Protein AF-A0A533Y1R7-F1 (afdb_monomer_lite)

Secondary structure (DSSP, 8-state):
--------------------PPPTTSPPP-S----EEB-SHHHHHHH-GGG-TT-STTHHHHHGGGSPPTTT--GGGSPP-SS-TT---TTBS---TTS---B-BGGGTTT-GGG-TTHHHHHHHHHHTTTTS-GGGS-HHHHHHHTTTBEEPPP-TTGGGSPSBSTT--BSSHHHHHHHHHHHHHHHHTT-STTB-GGGGG----GGGHHHHHHHHHTTS----

Structure (mmCIF, N/CA/C/O backbone):
data_AF-A0A533Y1R7-F1
#
_entry.id   AF-A0A533Y1R7-F1
#
loop_
_atom_site.group_PDB
_atom_site.id
_atom_site.type_symbol
_atom_site.label_atom_id
_atom_site.label_alt_id
_atom_site.label_comp_id
_atom_site.label_asym_id
_atom_site.label_entity_id
_atom_site.label_seq_id
_atom_site.pdbx_PDB_ins_code
_atom_site.Cartn_x
_atom_site.Cartn_y
_atom_site.Cartn_z
_atom_site.occupancy
_atom_site.B_iso_or_equiv
_atom_site.auth_seq_id
_atom_site.auth_comp_id
_atom_site.auth_asym_id
_atom_site.auth_atom_id
_atom_site.pdbx_PDB_model_num
ATOM 1 N N . MET A 1 1 ? -22.948 30.302 68.667 1.00 39.72 1 MET A N 1
ATOM 2 C CA . MET A 1 1 ? -21.687 30.091 67.926 1.00 39.72 1 MET A CA 1
ATOM 3 C C . MET A 1 1 ? -21.998 29.074 66.837 1.00 39.72 1 MET A C 1
ATOM 5 O O . MET A 1 1 ? -22.063 27.898 67.137 1.00 39.72 1 MET A O 1
ATOM 9 N N . GLN A 1 2 ? -22.638 29.461 65.731 1.00 31.22 2 GLN A N 1
ATOM 10 C CA . GLN A 1 2 ? -22.003 29.974 64.508 1.00 31.22 2 GLN A CA 1
ATOM 11 C C . GLN A 1 2 ? -20.762 29.169 64.117 1.00 31.22 2 GLN A C 1
ATOM 13 O O . GLN A 1 2 ? -19.675 29.489 64.573 1.00 31.22 2 GLN A O 1
ATOM 18 N N . ASP A 1 3 ? -20.955 28.194 63.228 1.00 35.44 3 ASP A N 1
ATOM 19 C CA . ASP A 1 3 ? -20.040 28.035 62.105 1.00 35.44 3 ASP A CA 1
ATOM 20 C C . ASP A 1 3 ? -20.812 27.747 60.812 1.00 35.44 3 ASP A C 1
ATOM 22 O O . ASP A 1 3 ? -21.865 27.106 60.805 1.00 35.44 3 ASP A O 1
ATOM 26 N N . ARG A 1 4 ? -20.346 28.390 59.743 1.00 33.47 4 ARG A N 1
ATOM 27 C CA . ARG A 1 4 ? -21.067 28.691 58.501 1.00 33.47 4 ARG A CA 1
ATOM 28 C C . ARG A 1 4 ? -21.072 27.508 57.531 1.00 33.47 4 ARG A C 1
ATOM 30 O O . ARG A 1 4 ? -20.043 27.194 56.947 1.00 33.47 4 ARG A O 1
ATOM 37 N N . LEU A 1 5 ? -22.252 26.971 57.227 1.00 33.09 5 LEU A N 1
ATOM 38 C CA . LEU A 1 5 ? -22.518 26.279 55.962 1.00 33.09 5 LEU A CA 1
ATOM 39 C C . LEU A 1 5 ? -23.095 27.299 54.975 1.00 33.09 5 LEU A C 1
ATOM 41 O O . LEU A 1 5 ? -24.259 27.689 55.069 1.00 33.09 5 LEU A O 1
ATOM 45 N N . GLN A 1 6 ? -22.253 27.782 54.060 1.00 37.19 6 GLN A N 1
ATOM 46 C CA . GLN A 1 6 ? -22.694 28.590 52.928 1.00 37.19 6 GLN A CA 1
ATOM 47 C C . GLN A 1 6 ? -23.159 27.681 51.780 1.00 37.19 6 GLN A C 1
ATOM 49 O O . GLN A 1 6 ? -22.414 26.854 51.267 1.00 37.19 6 GLN A O 1
ATOM 54 N N . PHE A 1 7 ? -24.437 27.863 51.453 1.00 31.91 7 PHE A N 1
ATOM 55 C CA . PHE A 1 7 ? -25.150 27.665 50.192 1.00 31.91 7 PHE A CA 1
ATOM 56 C C . PHE A 1 7 ? -24.299 27.523 48.913 1.00 31.91 7 PHE A C 1
ATOM 58 O O . PHE A 1 7 ? -23.423 28.346 48.668 1.00 31.91 7 PHE A O 1
ATOM 65 N N . LEU A 1 8 ? -24.685 26.597 48.019 1.00 33.00 8 LEU A N 1
ATOM 66 C CA . LEU A 1 8 ? -25.462 26.886 46.791 1.00 33.00 8 LEU A CA 1
ATOM 67 C C . LEU A 1 8 ? -25.835 25.575 46.033 1.00 33.00 8 LEU A C 1
ATOM 69 O O . LEU A 1 8 ? -25.210 24.538 46.260 1.00 33.00 8 LEU A O 1
ATOM 73 N N . PRO A 1 9 ? -26.904 25.581 45.206 1.00 34.78 9 PRO A N 1
ATOM 74 C CA . PRO A 1 9 ? -27.604 24.388 44.720 1.00 34.78 9 PRO A CA 1
ATOM 75 C C . PRO A 1 9 ? -27.015 23.776 43.438 1.00 34.78 9 PRO A C 1
ATOM 77 O O . PRO A 1 9 ? -26.281 24.415 42.689 1.00 34.78 9 PRO A O 1
ATOM 80 N N . ARG A 1 10 ? -27.392 22.514 43.182 1.00 45.19 10 ARG A N 1
ATOM 81 C CA . ARG A 1 10 ? -27.085 21.762 41.958 1.00 45.19 10 ARG A CA 1
ATOM 82 C C . ARG A 1 10 ? -27.776 22.392 40.743 1.00 45.19 10 ARG A C 1
ATOM 84 O O . ARG A 1 10 ? -28.964 22.171 40.538 1.00 45.19 10 ARG A O 1
ATOM 91 N N . ASP A 1 11 ? -27.010 23.086 39.916 1.00 46.50 11 ASP A N 1
ATOM 92 C CA . ASP A 1 11 ? -27.245 23.203 38.476 1.00 46.50 11 ASP A CA 1
ATOM 93 C C . ASP A 1 11 ? -25.882 23.269 37.784 1.00 46.50 11 ASP A C 1
ATOM 95 O O . ASP A 1 11 ? -25.184 24.277 37.836 1.00 46.50 11 ASP A O 1
ATOM 99 N N . GLN A 1 12 ? -25.493 22.159 37.166 1.00 37.44 12 GLN A N 1
ATOM 100 C CA . GLN A 1 12 ? -24.571 22.180 36.040 1.00 37.44 12 GLN A CA 1
ATOM 101 C C . GLN A 1 12 ? -25.150 21.248 34.986 1.00 37.44 12 GLN A C 1
ATOM 103 O O . GLN A 1 12 ? -24.850 20.057 34.898 1.00 37.44 12 GLN A O 1
ATOM 108 N N . SER A 1 13 ? -26.069 21.812 34.213 1.00 37.06 13 SER A N 1
ATOM 109 C CA . SER A 1 13 ? -26.373 21.343 32.871 1.00 37.06 13 SER A CA 1
ATOM 110 C C . SER A 1 13 ? -25.075 21.195 32.063 1.00 37.06 13 SER A C 1
ATOM 112 O O . SER A 1 13 ? -24.414 22.167 31.706 1.00 37.06 13 SER A O 1
ATOM 114 N N . TRP A 1 14 ? -24.694 19.951 31.769 1.00 34.59 14 TRP A N 1
ATOM 115 C CA . TRP A 1 14 ? -23.690 19.667 30.746 1.00 34.59 14 TRP A CA 1
ATOM 116 C C . TRP A 1 14 ? -24.190 20.235 29.411 1.00 34.59 14 TRP A C 1
ATOM 118 O O . TRP A 1 14 ? -25.359 20.005 29.067 1.00 34.59 14 TRP A O 1
ATOM 128 N N . PRO A 1 15 ? -23.364 20.962 28.636 1.00 32.72 15 PRO A N 1
ATOM 129 C CA . PRO A 1 15 ? -23.786 21.408 27.322 1.00 32.72 15 PRO A CA 1
ATOM 130 C C . PRO A 1 15 ? -24.097 20.171 26.479 1.00 32.72 15 PRO A C 1
ATOM 132 O O . PRO A 1 15 ? -23.233 19.331 26.227 1.00 32.72 15 PRO A O 1
ATOM 135 N N . ARG A 1 16 ? -25.361 20.049 26.058 1.00 37.88 16 ARG A N 1
ATOM 136 C CA . ARG A 1 16 ? -25.751 19.082 25.034 1.00 37.88 16 ARG A CA 1
ATOM 137 C C . ARG A 1 16 ? -24.913 19.400 23.804 1.00 37.88 16 ARG A C 1
ATOM 139 O O . ARG A 1 16 ? -25.078 20.469 23.216 1.00 37.88 16 ARG A O 1
ATOM 146 N N . VAL A 1 17 ? -24.028 18.486 23.420 1.00 36.88 17 VAL A N 1
ATOM 147 C CA . VAL A 1 17 ? -23.381 18.534 22.112 1.00 36.88 17 VAL A CA 1
ATOM 148 C C . VAL A 1 17 ? -24.508 18.453 21.087 1.00 36.88 17 VAL A C 1
ATOM 150 O O . VAL A 1 17 ? -25.118 17.404 20.890 1.00 36.88 17 VAL A O 1
ATOM 153 N N . LYS A 1 18 ? -24.850 19.590 20.474 1.00 33.56 18 LYS A N 1
ATOM 154 C CA . LYS A 1 18 ? -25.598 19.576 19.222 1.00 33.56 18 LYS A CA 1
ATOM 155 C C . LYS A 1 18 ? -24.700 18.843 18.231 1.00 33.56 18 LYS A C 1
ATOM 157 O O . LYS A 1 18 ? -23.625 19.343 17.915 1.00 33.56 18 LYS A O 1
ATOM 162 N N . LEU A 1 19 ? -25.145 17.683 17.752 1.00 44.88 19 LEU A N 1
ATOM 163 C CA . LEU A 1 19 ? -24.720 17.139 16.464 1.00 44.88 19 LEU A CA 1
ATOM 164 C C . LEU A 1 19 ? -25.104 18.187 15.411 1.00 44.88 19 LEU A C 1
ATOM 166 O O . LEU A 1 19 ? -26.229 18.233 14.920 1.00 44.88 19 LEU A O 1
ATOM 170 N N . GLY A 1 20 ? -24.207 19.150 15.218 1.00 40.25 20 GLY A N 1
ATOM 171 C CA . GLY A 1 20 ? -24.372 20.267 14.312 1.00 40.25 20 GLY A CA 1
ATOM 172 C C . GLY A 1 20 ? -24.058 19.801 12.905 1.00 40.25 20 GLY A C 1
ATOM 173 O O . GLY A 1 20 ? -22.917 19.471 12.599 1.00 40.25 20 GLY A O 1
ATOM 174 N N . ILE A 1 21 ? -25.091 19.794 12.069 1.00 51.34 21 ILE A N 1
ATOM 175 C CA . ILE A 1 21 ? -24.991 19.773 10.613 1.00 51.34 21 ILE A CA 1
ATOM 176 C C . ILE A 1 21 ? -23.968 20.840 10.195 1.00 51.34 21 ILE A C 1
ATOM 178 O O . ILE A 1 21 ? -23.988 21.958 10.718 1.00 51.34 21 ILE A O 1
ATOM 182 N N . ALA A 1 22 ? -23.052 20.463 9.303 1.00 52.09 22 ALA A N 1
ATOM 183 C CA . ALA A 1 22 ? -21.953 21.297 8.834 1.00 52.09 22 ALA A CA 1
ATOM 184 C C . ALA A 1 22 ? -22.415 22.711 8.429 1.00 52.09 22 ALA A C 1
ATOM 186 O O . ALA A 1 22 ? -23.439 22.889 7.770 1.00 52.09 22 ALA A O 1
ATOM 187 N N . SER A 1 23 ? -21.633 23.721 8.814 1.00 46.41 23 SER A N 1
ATOM 188 C CA . SER A 1 23 ? -21.813 25.102 8.357 1.00 46.41 23 SER A CA 1
ATOM 189 C C . SER A 1 23 ? -21.594 25.171 6.830 1.00 46.41 23 SER A C 1
ATOM 191 O O . SER A 1 23 ? -20.617 24.594 6.350 1.00 46.41 23 SER A O 1
ATOM 193 N N . PRO A 1 24 ? -22.435 25.871 6.044 1.00 56.81 24 PRO A N 1
ATOM 194 C CA . PRO A 1 24 ? -22.465 25.777 4.574 1.00 56.81 24 PRO A CA 1
ATOM 195 C C . PRO A 1 24 ? -21.251 26.377 3.833 1.00 56.81 24 PRO A C 1
ATOM 197 O O . PRO A 1 24 ? -21.262 26.452 2.608 1.00 56.81 24 PRO A O 1
ATOM 200 N N . ALA A 1 25 ? -20.211 26.827 4.540 1.00 63.12 25 ALA A N 1
ATOM 201 C CA . ALA A 1 25 ? -19.084 27.561 3.957 1.00 63.12 25 ALA A CA 1
ATOM 202 C C . ALA A 1 25 ? -17.818 26.716 3.715 1.00 63.12 25 ALA A C 1
ATOM 204 O O . ALA A 1 25 ? -16.886 27.195 3.072 1.00 63.12 25 ALA A O 1
ATOM 205 N N . THR A 1 26 ? -17.761 25.474 4.203 1.00 64.75 26 THR A N 1
ATOM 206 C CA . THR A 1 26 ? -16.639 24.559 3.939 1.00 64.75 26 THR A CA 1
ATOM 207 C C . THR A 1 26 ? -17.104 23.416 3.045 1.00 64.75 26 THR A C 1
ATOM 209 O O . THR A 1 26 ? -18.082 22.758 3.413 1.00 64.75 26 THR A O 1
ATOM 212 N N . PRO A 1 27 ? -16.430 23.134 1.911 1.00 75.12 27 PRO A N 1
ATOM 213 C CA . PRO A 1 27 ? -16.721 21.924 1.159 1.00 75.12 27 PRO A CA 1
ATOM 214 C C . PRO A 1 27 ? -16.565 20.712 2.088 1.00 75.12 27 PRO A C 1
ATOM 216 O O . PRO A 1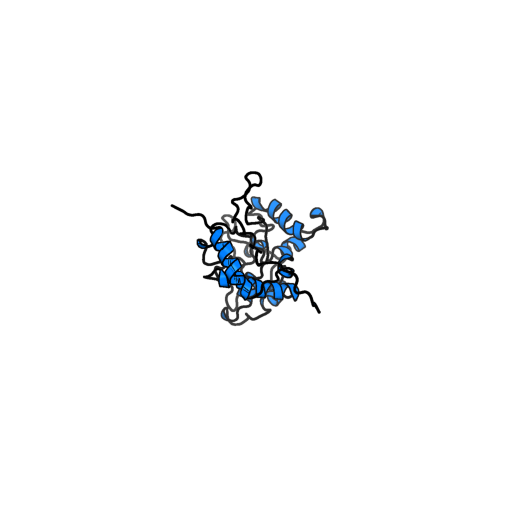 27 ? -15.688 20.718 2.962 1.00 75.12 27 PRO A O 1
ATOM 219 N N . PRO A 1 28 ? -17.423 19.689 1.949 1.00 77.06 28 PRO A N 1
ATOM 220 C CA . PRO A 1 28 ? -17.328 18.510 2.788 1.00 77.06 28 PRO A CA 1
ATOM 221 C C . PRO A 1 28 ? -15.946 17.861 2.605 1.00 77.06 28 PRO A C 1
ATOM 223 O O . PRO A 1 28 ? -15.399 17.881 1.500 1.00 77.06 28 PRO A O 1
ATOM 226 N N . PRO A 1 29 ? -15.357 17.282 3.664 1.00 84.00 29 PRO A N 1
ATOM 227 C CA . PRO A 1 29 ? -14.053 16.645 3.552 1.00 84.00 29 PRO A CA 1
ATOM 228 C C . PRO A 1 29 ? -14.097 15.492 2.540 1.00 84.00 29 PRO A C 1
ATOM 230 O O . PRO A 1 29 ? -15.070 14.734 2.469 1.00 84.00 29 PRO A O 1
ATOM 233 N N . ASN A 1 30 ? -13.012 15.338 1.779 1.00 86.88 30 ASN A N 1
ATOM 234 C CA . ASN A 1 30 ? -12.885 14.285 0.767 1.00 86.88 30 ASN A CA 1
ATOM 235 C C . ASN A 1 30 ? -12.733 12.883 1.376 1.00 86.88 30 ASN A C 1
ATOM 237 O O . ASN A 1 30 ? -12.943 11.898 0.678 1.00 86.88 30 ASN A O 1
ATOM 241 N N . PHE A 1 31 ? -12.359 12.789 2.660 1.00 92.25 31 PHE A N 1
ATOM 242 C CA . PHE A 1 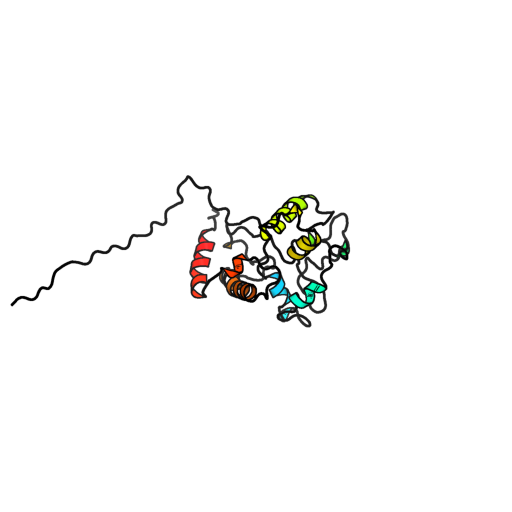31 ? -12.073 11.525 3.352 1.00 92.25 31 PHE A CA 1
ATOM 243 C C . PHE A 1 31 ? -11.097 10.605 2.589 1.00 92.25 31 PHE A C 1
ATOM 245 O O . PHE A 1 31 ? -11.201 9.384 2.630 1.00 92.25 31 PHE A O 1
ATOM 252 N N . THR A 1 32 ? -10.156 11.220 1.877 1.00 93.50 32 THR A N 1
ATOM 253 C CA . THR A 1 32 ? -8.968 10.640 1.246 1.00 93.50 32 THR A CA 1
ATOM 254 C C . THR A 1 32 ? -7.998 11.790 0.984 1.00 93.50 32 THR A C 1
ATOM 256 O O . THR A 1 32 ? -8.415 12.948 0.872 1.00 93.50 32 THR A O 1
ATOM 259 N N . ASP A 1 33 ? -6.714 11.482 0.877 1.00 92.44 33 ASP A N 1
ATOM 260 C CA . ASP A 1 33 ? -5.677 12.425 0.466 1.00 92.44 33 ASP A CA 1
ATOM 261 C C . ASP A 1 33 ? -5.264 12.254 -1.005 1.00 92.44 33 ASP A C 1
ATOM 263 O O . ASP A 1 33 ? -4.469 13.040 -1.513 1.00 92.44 33 ASP A O 1
ATOM 267 N N . PHE A 1 34 ? -5.817 11.254 -1.706 1.00 92.19 34 PHE A N 1
ATOM 268 C CA . PHE A 1 34 ? -5.438 10.868 -3.070 1.00 92.19 34 PHE A CA 1
ATOM 269 C C . PHE A 1 34 ? -3.941 10.548 -3.252 1.00 92.19 34 PHE A C 1
ATOM 271 O O . PHE A 1 34 ? -3.447 10.586 -4.387 1.00 92.19 34 PHE A O 1
ATOM 278 N N . LYS A 1 35 ? -3.236 10.220 -2.162 1.00 94.69 35 LYS A N 1
ATOM 279 C CA . LYS A 1 35 ? -1.816 9.852 -2.150 1.00 94.69 35 LYS A CA 1
ATOM 280 C C . LYS A 1 35 ? -1.629 8.335 -2.186 1.00 94.69 35 LYS A C 1
ATOM 282 O O . LYS A 1 35 ? -2.578 7.575 -2.392 1.00 94.69 35 LYS A O 1
ATOM 287 N N . LEU A 1 36 ? -0.371 7.924 -2.057 1.00 96.12 36 LEU A N 1
ATOM 288 C CA . LEU A 1 36 ? 0.094 6.549 -2.091 1.00 96.12 36 LEU A CA 1
ATOM 289 C C . LEU A 1 36 ? 0.831 6.255 -0.785 1.00 96.12 36 LEU A C 1
ATOM 291 O O . LEU A 1 36 ? 1.842 6.898 -0.514 1.00 96.12 36 LEU A O 1
ATOM 295 N N . HIS A 1 37 ? 0.364 5.270 -0.023 1.00 96.38 37 HIS A N 1
ATOM 296 C CA . HIS A 1 37 ? 0.923 4.939 1.286 1.00 96.38 37 HIS A CA 1
ATOM 297 C C . HIS A 1 37 ? 1.182 3.451 1.423 1.00 96.38 37 HIS A C 1
ATOM 299 O O . HIS A 1 37 ? 0.410 2.628 0.925 1.00 96.38 37 HIS A O 1
ATOM 305 N N . ASN A 1 38 ? 2.242 3.110 2.151 1.00 97.31 38 ASN A N 1
ATOM 306 C CA . ASN A 1 38 ? 2.415 1.763 2.666 1.00 97.31 38 ASN A CA 1
ATOM 307 C C . ASN A 1 38 ? 1.915 1.713 4.114 1.00 97.31 38 ASN A C 1
ATOM 309 O O . ASN A 1 38 ? 2.440 2.390 5.000 1.00 97.31 38 ASN A O 1
ATOM 313 N N . THR A 1 39 ? 0.880 0.911 4.345 1.00 96.94 39 THR A N 1
ATOM 314 C CA . THR A 1 39 ? 0.308 0.646 5.674 1.00 96.94 39 THR A CA 1
ATOM 315 C C . THR A 1 39 ? 0.808 -0.668 6.280 1.00 96.94 39 THR A C 1
ATOM 317 O O . THR A 1 39 ? 0.452 -1.003 7.410 1.00 96.94 39 THR A O 1
ATOM 320 N N . GLY A 1 40 ? 1.614 -1.424 5.532 1.00 97.38 40 GLY A N 1
ATOM 321 C CA . GLY A 1 40 ? 2.161 -2.721 5.909 1.00 97.38 40 GLY A CA 1
ATOM 322 C C . GLY A 1 40 ? 1.303 -3.926 5.560 1.00 97.38 40 GLY A C 1
ATOM 323 O O . GLY A 1 40 ? 1.604 -5.019 6.025 1.00 97.38 40 GLY A O 1
ATOM 324 N N . VAL A 1 41 ? 0.236 -3.749 4.774 1.00 97.62 41 VAL A N 1
ATOM 325 C CA . VAL A 1 41 ? -0.656 -4.857 4.389 1.00 97.62 41 VAL A CA 1
ATOM 326 C C . VAL A 1 41 ? 0.101 -5.900 3.565 1.00 97.62 41 VAL A C 1
ATOM 328 O O . VAL A 1 41 ? 0.147 -7.049 3.981 1.00 97.62 41 VAL A O 1
ATOM 331 N N . ALA A 1 42 ? 0.783 -5.491 2.488 1.00 97.31 42 ALA A N 1
ATOM 332 C CA . ALA A 1 42 ? 1.536 -6.415 1.633 1.00 97.31 42 ALA A CA 1
ATOM 333 C C . ALA A 1 42 ? 2.686 -7.105 2.387 1.00 97.31 42 ALA A C 1
ATOM 335 O O . ALA A 1 42 ? 2.911 -8.301 2.230 1.00 97.31 42 ALA A O 1
ATOM 336 N N . GLN A 1 43 ? 3.380 -6.369 3.265 1.00 97.56 43 GLN A N 1
ATOM 337 C CA . GLN A 1 43 ? 4.408 -6.950 4.130 1.00 97.56 43 GLN A CA 1
ATOM 338 C C . GLN A 1 43 ? 3.813 -8.005 5.071 1.00 97.56 43 GLN A C 1
ATOM 340 O O . GLN A 1 43 ? 4.383 -9.081 5.207 1.00 97.56 43 GLN A O 1
ATOM 345 N N . ARG A 1 44 ? 2.667 -7.726 5.707 1.00 96.50 44 ARG A N 1
ATOM 346 C CA . ARG A 1 44 ? 2.014 -8.687 6.606 1.00 96.50 44 ARG A CA 1
ATOM 347 C C . ARG A 1 44 ? 1.518 -9.921 5.859 1.00 96.50 44 ARG A C 1
ATOM 349 O O . ARG A 1 44 ? 1.684 -11.016 6.373 1.00 96.50 44 ARG A O 1
ATOM 356 N N . GLU A 1 45 ? 0.938 -9.739 4.678 1.00 96.81 45 GLU A N 1
ATOM 357 C CA . GLU A 1 45 ? 0.489 -10.837 3.820 1.00 96.81 45 GLU A CA 1
ATOM 358 C C . GLU A 1 45 ? 1.664 -11.723 3.395 1.00 96.81 45 GLU A C 1
ATOM 360 O O . GLU A 1 45 ? 1.585 -12.942 3.486 1.00 96.81 45 GLU A O 1
ATOM 365 N N . PHE A 1 46 ? 2.787 -11.122 2.999 1.00 97.31 46 PHE A N 1
ATOM 366 C CA . PHE A 1 46 ? 3.986 -11.872 2.636 1.00 97.31 46 PHE A CA 1
ATOM 367 C C . PHE A 1 46 ? 4.645 -12.562 3.837 1.00 97.31 46 PHE A C 1
ATOM 369 O O . PHE A 1 46 ? 5.223 -13.632 3.683 1.00 97.31 46 PHE A O 1
ATOM 376 N N . ASP A 1 47 ? 4.581 -11.971 5.026 1.00 97.12 47 ASP A N 1
ATOM 377 C CA . ASP A 1 47 ? 5.156 -12.539 6.249 1.00 97.12 47 ASP A CA 1
ATOM 378 C C . ASP A 1 47 ? 4.271 -13.623 6.893 1.00 97.12 47 ASP A C 1
ATOM 380 O O . ASP A 1 47 ? 4.698 -14.252 7.865 1.00 97.12 47 ASP A O 1
ATOM 384 N N . ASP A 1 48 ? 3.049 -13.843 6.398 1.00 96.12 48 ASP A N 1
ATOM 385 C CA . ASP A 1 48 ? 2.102 -14.778 7.001 1.00 96.12 48 ASP A CA 1
ATOM 386 C C . ASP A 1 48 ? 2.584 -16.237 6.842 1.00 96.12 48 ASP A C 1
ATOM 388 O O . ASP A 1 48 ? 2.703 -16.736 5.717 1.00 96.12 48 ASP A O 1
ATOM 392 N N . PRO A 1 49 ? 2.817 -16.977 7.946 1.00 96.19 49 PRO A N 1
ATOM 393 C CA . PRO A 1 49 ? 3.171 -18.394 7.886 1.00 96.19 49 PRO A CA 1
ATOM 394 C C . PRO A 1 49 ? 2.144 -19.270 7.155 1.00 96.19 49 PRO A C 1
ATOM 396 O O . PRO A 1 49 ? 2.495 -20.357 6.692 1.00 96.19 49 PRO A O 1
ATOM 399 N N . ALA A 1 50 ? 0.888 -18.823 7.039 1.00 95.88 50 ALA A N 1
ATOM 400 C CA . ALA A 1 50 ? -0.153 -19.504 6.276 1.00 95.88 50 ALA A CA 1
ATOM 401 C C . ALA A 1 50 ? 0.134 -19.540 4.766 1.00 95.88 50 ALA A C 1
ATOM 403 O O . ALA A 1 50 ? -0.361 -20.440 4.087 1.00 95.88 50 ALA A O 1
ATOM 404 N N . VAL A 1 51 ? 0.972 -18.634 4.243 1.00 95.69 51 VAL A N 1
ATOM 405 C CA . VAL A 1 51 ? 1.448 -18.686 2.849 1.00 95.69 51 VAL A CA 1
ATOM 406 C C . VAL A 1 51 ? 2.277 -19.951 2.603 1.00 95.69 51 VAL A C 1
ATOM 408 O O . VAL A 1 51 ? 2.230 -20.518 1.510 1.00 95.69 51 VAL A O 1
ATOM 411 N N . GLY A 1 52 ? 2.998 -20.426 3.626 1.00 93.69 52 GLY A N 1
ATOM 412 C CA . GLY A 1 52 ? 3.746 -21.682 3.643 1.00 93.69 52 GLY A CA 1
ATOM 413 C C . GLY A 1 52 ? 5.264 -21.502 3.769 1.00 93.69 52 GLY A C 1
ATOM 414 O O . GLY A 1 52 ? 5.765 -20.478 4.229 1.00 93.69 52 GLY A O 1
ATOM 415 N N . THR A 1 53 ? 6.031 -22.538 3.412 1.00 91.50 53 THR A N 1
ATOM 416 C CA . THR A 1 53 ? 7.485 -22.574 3.647 1.00 91.50 53 THR A CA 1
ATOM 417 C C . THR A 1 53 ? 8.204 -21.376 3.017 1.00 91.50 53 THR A C 1
ATOM 419 O O . THR A 1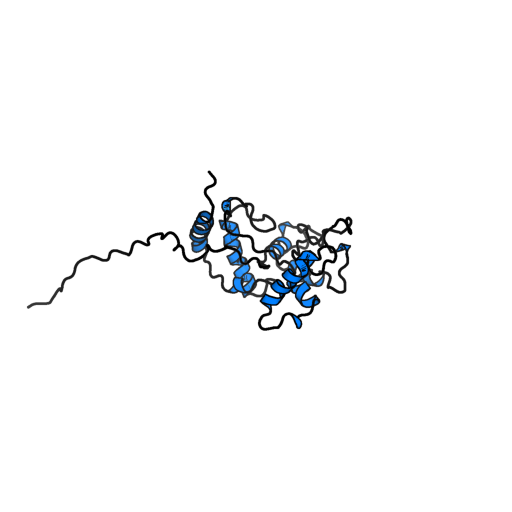 53 ? 8.063 -21.119 1.825 1.00 91.50 53 THR A O 1
ATOM 422 N N . GLY A 1 54 ? 9.012 -20.677 3.823 1.00 87.50 54 GLY A N 1
ATOM 423 C CA . GLY A 1 54 ? 9.740 -19.465 3.421 1.00 87.50 54 GLY A CA 1
ATOM 424 C C . GLY A 1 54 ? 9.079 -18.155 3.866 1.00 87.50 54 GLY A C 1
ATOM 425 O O . GLY A 1 54 ? 9.729 -17.111 3.825 1.00 87.50 54 GLY A O 1
ATOM 426 N N . HIS A 1 55 ? 7.840 -18.211 4.360 1.00 96.31 55 HIS A N 1
ATOM 427 C CA . HIS A 1 55 ? 7.090 -17.053 4.841 1.00 96.31 55 HIS A CA 1
ATOM 428 C C . HIS A 1 55 ? 6.957 -17.096 6.366 1.00 96.31 55 HIS A C 1
ATOM 430 O O . HIS A 1 55 ? 6.477 -18.069 6.948 1.00 96.31 55 HIS A O 1
ATOM 436 N N . ALA A 1 56 ? 7.474 -16.063 7.018 1.00 96.56 56 ALA A N 1
ATOM 437 C CA . ALA A 1 56 ? 7.398 -15.823 8.449 1.00 96.56 56 ALA A CA 1
ATOM 438 C C . ALA A 1 56 ? 7.638 -14.328 8.707 1.00 96.56 56 ALA A C 1
ATOM 440 O O . ALA A 1 56 ? 8.035 -13.588 7.808 1.00 96.56 56 ALA A O 1
ATOM 441 N N . ALA A 1 57 ? 7.463 -13.886 9.954 1.00 95.44 57 ALA A N 1
ATOM 442 C CA . ALA A 1 57 ? 7.769 -12.512 10.343 1.00 95.44 57 ALA A CA 1
ATOM 443 C C . ALA A 1 57 ? 9.193 -12.103 9.906 1.00 95.44 57 ALA A C 1
ATOM 445 O O . ALA A 1 57 ? 10.177 -12.720 10.323 1.00 95.44 57 ALA A O 1
ATOM 446 N N . GLY A 1 58 ? 9.297 -11.052 9.087 1.00 95.44 58 GLY A N 1
ATOM 447 C CA . GLY A 1 58 ? 10.554 -10.547 8.529 1.00 95.44 58 GLY A CA 1
ATOM 448 C C . GLY A 1 58 ? 10.941 -11.112 7.156 1.00 95.44 58 GLY A C 1
ATOM 449 O O . GLY A 1 58 ? 11.912 -10.626 6.571 1.00 95.44 58 GLY A O 1
ATOM 450 N N . SER A 1 59 ? 10.203 -12.081 6.606 1.00 96.62 59 SER A N 1
ATOM 451 C CA . SER A 1 59 ? 10.465 -12.641 5.273 1.00 96.62 59 SER A CA 1
ATOM 452 C C . SER A 1 59 ? 10.411 -11.582 4.171 1.00 96.62 59 SER A C 1
ATOM 454 O O . SER A 1 59 ? 11.244 -11.606 3.268 1.00 96.62 59 SER A O 1
ATOM 456 N N . PHE A 1 60 ? 9.502 -10.613 4.252 1.00 96.81 60 PHE A N 1
ATOM 457 C CA . PHE A 1 60 ? 9.386 -9.522 3.288 1.00 96.81 60 PHE A CA 1
ATOM 458 C C . PHE A 1 60 ? 10.645 -8.655 3.284 1.00 96.81 60 PHE A C 1
ATOM 460 O O . PHE A 1 60 ? 11.178 -8.347 2.225 1.00 96.81 60 PHE A O 1
ATOM 467 N N . ALA A 1 61 ? 11.188 -8.321 4.458 1.00 95.44 61 ALA A N 1
ATOM 468 C CA . ALA A 1 61 ? 12.426 -7.546 4.555 1.00 95.44 61 ALA A CA 1
ATOM 469 C C . ALA A 1 61 ? 13.625 -8.294 3.942 1.00 95.44 61 ALA A C 1
ATOM 471 O O .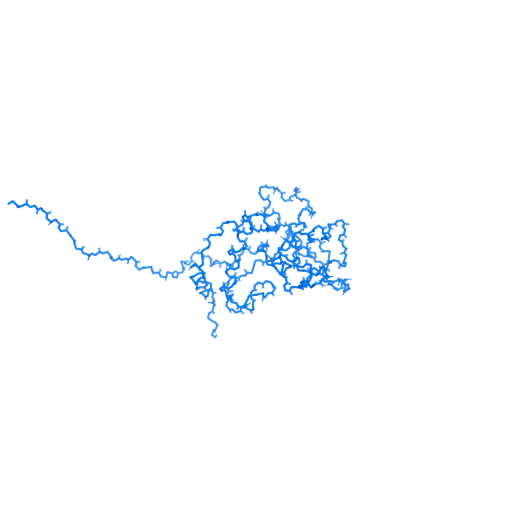 ALA A 1 61 ? 14.462 -7.682 3.281 1.00 95.44 61 ALA A O 1
ATOM 472 N N . LEU A 1 62 ? 13.684 -9.620 4.108 1.00 95.62 62 LEU A N 1
ATOM 473 C CA . LEU A 1 62 ? 14.691 -10.473 3.462 1.00 95.62 62 LEU A CA 1
ATOM 474 C C . LEU A 1 62 ? 14.463 -10.622 1.951 1.00 95.62 62 LEU A C 1
ATOM 476 O O . LEU A 1 62 ? 15.411 -10.857 1.204 1.00 95.62 62 LEU A O 1
ATOM 480 N N . PHE A 1 63 ? 13.220 -10.476 1.499 1.00 95.38 63 PHE A N 1
ATOM 481 C CA . PHE A 1 63 ? 12.842 -10.522 0.095 1.00 95.38 63 PHE A CA 1
ATOM 482 C C . PHE A 1 63 ? 13.187 -9.233 -0.661 1.00 95.38 63 PHE A C 1
ATOM 484 O O . PHE A 1 63 ? 13.560 -9.312 -1.830 1.00 95.38 63 PHE A O 1
ATOM 491 N N . VAL A 1 64 ? 13.133 -8.063 -0.015 1.00 95.31 64 VAL A N 1
ATOM 492 C CA . VAL A 1 64 ? 13.356 -6.745 -0.649 1.00 95.31 64 VAL A CA 1
ATOM 493 C C . VAL A 1 64 ? 14.615 -6.669 -1.524 1.00 95.31 64 VAL A C 1
ATOM 495 O O . VAL A 1 64 ? 14.492 -6.206 -2.657 1.00 95.31 64 VAL A O 1
ATOM 498 N N . PRO A 1 65 ? 15.801 -7.160 -1.106 1.00 95.44 65 PRO A N 1
ATOM 499 C CA . PRO A 1 65 ? 16.994 -7.152 -1.960 1.00 95.44 65 PRO A CA 1
ATOM 500 C C . PRO A 1 65 ? 16.863 -7.965 -3.260 1.00 95.44 65 PRO A C 1
ATOM 502 O O . PRO A 1 65 ? 17.676 -7.802 -4.166 1.00 95.44 65 PRO A O 1
ATOM 505 N N . SER A 1 66 ? 15.865 -8.850 -3.354 1.00 95.06 66 SER A N 1
ATOM 506 C CA . SER A 1 66 ? 15.562 -9.657 -4.545 1.00 95.06 66 SER A CA 1
ATOM 507 C C . SER A 1 66 ? 14.607 -8.953 -5.517 1.00 95.06 66 SER A C 1
ATOM 509 O O . SER A 1 66 ? 14.416 -9.428 -6.639 1.00 95.06 66 SER A O 1
ATOM 511 N N . ILE A 1 67 ? 13.989 -7.837 -5.112 1.00 97.25 67 ILE A N 1
ATOM 512 C CA . ILE A 1 67 ? 13.155 -7.019 -5.996 1.00 97.25 67 ILE A CA 1
ATOM 513 C C . ILE A 1 67 ? 14.077 -6.351 -7.034 1.00 97.25 67 ILE A C 1
ATOM 515 O O . ILE A 1 67 ? 15.081 -5.746 -6.652 1.00 97.25 67 ILE A O 1
ATOM 519 N N . PRO A 1 68 ? 13.784 -6.447 -8.348 1.00 97.56 68 PRO A N 1
ATOM 520 C CA . PRO A 1 68 ? 14.611 -5.825 -9.373 1.00 97.56 68 PRO A CA 1
ATOM 521 C C . PRO A 1 68 ? 14.805 -4.322 -9.143 1.00 97.56 68 PRO A C 1
ATOM 523 O O . PRO A 1 68 ? 13.881 -3.593 -8.793 1.00 97.56 68 PRO A O 1
ATOM 526 N N . THR A 1 69 ? 16.013 -3.834 -9.391 1.00 97.00 69 THR A N 1
ATOM 527 C CA . THR A 1 69 ? 16.300 -2.394 -9.386 1.00 97.00 69 THR A CA 1
ATOM 528 C C . THR A 1 69 ? 15.891 -1.784 -10.721 1.00 97.00 69 THR A C 1
ATOM 530 O O . THR A 1 69 ? 15.638 -2.508 -11.682 1.00 97.00 69 THR A O 1
ATOM 533 N N . LEU A 1 70 ? 15.919 -0.455 -10.849 1.00 95.81 70 LEU A N 1
ATOM 534 C CA . LEU A 1 70 ? 15.680 0.193 -12.143 1.00 95.81 70 LEU A CA 1
ATOM 535 C C . LEU A 1 70 ? 16.629 -0.316 -13.248 1.00 95.81 70 LEU A C 1
ATOM 537 O O . LEU A 1 70 ? 16.234 -0.384 -14.406 1.00 95.81 70 LEU A O 1
ATOM 541 N N . ALA A 1 71 ? 17.855 -0.715 -12.889 1.00 96.38 71 ALA A N 1
ATOM 542 C CA . ALA A 1 71 ? 18.847 -1.236 -13.828 1.00 96.38 71 ALA A CA 1
ATOM 543 C C . ALA A 1 71 ? 18.626 -2.709 -14.214 1.00 96.38 71 ALA A C 1
ATOM 545 O O . ALA A 1 71 ? 19.090 -3.134 -15.269 1.00 96.38 71 ALA A O 1
ATOM 546 N N . THR A 1 72 ? 17.964 -3.496 -13.360 1.00 97.00 72 THR A N 1
ATOM 547 C CA . THR A 1 72 ? 17.778 -4.943 -13.570 1.00 97.00 72 THR A CA 1
ATOM 548 C C . THR A 1 72 ? 16.340 -5.336 -13.890 1.00 97.00 72 THR A C 1
ATOM 550 O O . THR A 1 72 ? 16.111 -6.460 -14.330 1.00 97.00 72 THR A O 1
ATOM 553 N N . ARG A 1 73 ? 15.377 -4.427 -13.697 1.00 95.88 73 ARG A N 1
ATOM 554 C CA . ARG A 1 73 ? 13.967 -4.623 -14.033 1.00 95.88 73 ARG A CA 1
ATOM 555 C C . ARG A 1 73 ? 13.781 -4.750 -15.543 1.00 95.88 73 ARG A C 1
ATOM 557 O O . ARG A 1 73 ? 14.320 -3.973 -16.326 1.00 95.88 73 ARG A O 1
ATOM 564 N N . THR A 1 74 ? 12.955 -5.704 -15.940 1.00 95.56 74 THR A N 1
ATOM 565 C CA . THR A 1 74 ? 12.618 -6.038 -17.326 1.00 95.56 74 THR A CA 1
ATOM 566 C C . THR A 1 74 ? 11.117 -5.895 -17.580 1.00 95.56 74 THR A C 1
ATOM 568 O O . THR A 1 74 ? 10.329 -5.784 -16.641 1.00 95.56 74 THR A O 1
ATOM 571 N N . ALA A 1 75 ? 10.694 -5.960 -18.847 1.00 94.31 75 ALA A N 1
ATOM 572 C CA . ALA A 1 75 ? 9.272 -5.974 -19.207 1.00 94.31 75 ALA A CA 1
ATOM 573 C C . ALA A 1 75 ? 8.498 -7.141 -18.559 1.00 94.31 75 ALA A C 1
ATOM 575 O O . ALA A 1 75 ? 7.326 -6.991 -18.238 1.00 94.31 75 ALA A O 1
ATOM 576 N N . ASN A 1 76 ? 9.160 -8.274 -18.288 1.00 95.25 76 ASN A N 1
ATOM 577 C CA . ASN A 1 76 ? 8.532 -9.418 -17.621 1.00 95.25 76 ASN A CA 1
ATOM 578 C C . ASN A 1 76 ? 8.208 -9.166 -16.143 1.00 95.25 76 ASN A C 1
ATOM 580 O O . ASN A 1 76 ? 7.407 -9.907 -15.571 1.00 95.25 76 ASN A O 1
ATOM 584 N N . ASP A 1 77 ? 8.828 -8.167 -15.516 1.00 95.94 77 ASP A N 1
ATOM 585 C CA . ASP A 1 77 ? 8.578 -7.800 -14.119 1.00 95.94 77 ASP A CA 1
ATOM 586 C C . ASP A 1 77 ? 7.411 -6.812 -13.979 1.00 95.94 77 ASP A C 1
ATOM 588 O O . ASP A 1 77 ? 6.942 -6.560 -12.871 1.00 95.94 77 ASP A O 1
ATOM 592 N N . LEU A 1 78 ? 6.965 -6.227 -15.091 1.00 96.50 78 LEU A N 1
ATOM 593 C CA . LEU A 1 78 ? 5.869 -5.269 -15.137 1.00 96.50 78 LEU A CA 1
ATOM 594 C C . LEU A 1 78 ? 4.525 -5.993 -15.355 1.00 96.50 78 LEU A C 1
ATOM 596 O O . LEU A 1 78 ? 4.508 -7.180 -15.679 1.00 96.50 78 LEU A O 1
ATOM 600 N N . PRO A 1 79 ? 3.385 -5.315 -15.144 1.00 95.94 79 PRO A N 1
ATOM 601 C CA . PRO A 1 79 ? 2.067 -5.875 -15.429 1.00 95.94 79 PRO A CA 1
ATOM 602 C C . PRO A 1 79 ? 1.916 -6.204 -16.913 1.00 95.94 79 PRO A C 1
ATOM 604 O O . PRO A 1 79 ? 2.468 -5.494 -17.757 1.00 95.94 79 PRO A O 1
ATOM 607 N N . ALA A 1 80 ? 1.123 -7.222 -17.232 1.00 96.19 80 ALA A N 1
ATOM 608 C CA . ALA A 1 80 ? 0.776 -7.519 -18.607 1.00 96.19 80 ALA A CA 1
ATOM 609 C C . ALA A 1 80 ? -0.056 -6.379 -19.201 1.00 96.19 80 ALA A C 1
ATOM 611 O O . ALA A 1 80 ? -0.939 -5.796 -18.562 1.00 96.19 80 ALA A O 1
ATOM 612 N N . THR A 1 81 ? 0.237 -6.067 -20.455 1.00 95.44 81 THR A N 1
ATOM 613 C CA . THR A 1 81 ? -0.438 -5.037 -21.247 1.00 95.44 81 THR A CA 1
ATOM 614 C C . THR A 1 81 ? -0.696 -5.571 -22.651 1.00 95.44 81 THR A C 1
ATOM 616 O O . THR A 1 81 ? -0.260 -6.667 -23.001 1.00 95.44 81 THR A O 1
ATOM 619 N N . GLU A 1 82 ? -1.367 -4.789 -23.495 1.00 94.81 82 GLU A N 1
ATOM 620 C CA . GLU A 1 82 ? -1.513 -5.131 -24.915 1.00 94.81 82 GLU A CA 1
ATOM 621 C C . GLU A 1 82 ? -0.157 -5.253 -25.637 1.00 94.81 82 GLU A C 1
ATOM 623 O O . GLU A 1 82 ? -0.025 -6.062 -26.554 1.00 94.81 82 GLU A O 1
ATOM 628 N N . LEU A 1 83 ? 0.861 -4.489 -25.213 1.00 94.19 83 LEU A N 1
ATOM 629 C CA . LEU A 1 83 ? 2.213 -4.524 -25.789 1.00 94.19 83 LEU A CA 1
ATOM 630 C C . LEU A 1 83 ? 3.071 -5.651 -25.199 1.00 94.19 83 LEU A C 1
ATOM 632 O O . LEU A 1 83 ? 3.924 -6.204 -25.893 1.00 94.19 83 LEU A O 1
ATOM 636 N N . HIS A 1 84 ? 2.821 -6.018 -23.941 1.00 95.44 84 HIS A N 1
ATOM 637 C CA . HIS A 1 84 ? 3.547 -7.063 -23.220 1.00 95.44 84 HIS A CA 1
ATOM 638 C C . HIS A 1 84 ? 2.579 -8.077 -22.580 1.00 95.44 84 HIS A C 1
ATOM 640 O O . HIS A 1 84 ? 2.509 -8.181 -21.355 1.00 95.44 84 HIS A O 1
ATOM 646 N N . PRO A 1 85 ? 1.836 -8.871 -23.373 1.00 95.88 85 PRO A N 1
ATOM 647 C CA . PRO A 1 85 ? 0.801 -9.767 -22.842 1.00 95.88 85 PRO A CA 1
ATOM 648 C C . PRO A 1 85 ? 1.358 -10.969 -22.064 1.00 95.88 85 PRO A C 1
ATOM 650 O O . PRO A 1 85 ? 0.616 -11.640 -21.356 1.00 95.88 85 PRO A O 1
ATOM 653 N N . GLY A 1 86 ? 2.653 -11.269 -22.213 1.00 94.94 86 GLY A N 1
ATOM 654 C CA . GLY A 1 86 ? 3.329 -12.396 -21.563 1.00 94.94 86 GLY A CA 1
ATOM 655 C C . GLY A 1 86 ? 4.089 -12.037 -20.286 1.00 94.94 86 GLY A C 1
ATOM 656 O O . GLY A 1 86 ? 4.912 -12.838 -19.842 1.00 94.94 86 GLY A O 1
ATOM 657 N N . ALA A 1 87 ? 3.887 -10.838 -19.733 1.00 95.62 87 ALA A N 1
ATOM 658 C CA . ALA A 1 87 ? 4.567 -10.443 -18.507 1.00 95.62 87 ALA A CA 1
ATOM 659 C C . ALA A 1 87 ? 4.171 -11.358 -17.332 1.00 95.62 87 ALA A C 1
ATOM 661 O O . ALA A 1 87 ? 3.078 -11.919 -17.302 1.00 95.62 87 ALA A O 1
ATOM 662 N N . SER A 1 88 ? 5.074 -11.547 -16.366 1.00 95.31 88 SER A N 1
ATOM 663 C CA . SER A 1 88 ? 4.939 -12.626 -15.373 1.00 95.31 88 SER A CA 1
ATOM 664 C C . SER A 1 88 ? 3.823 -12.425 -14.348 1.00 95.31 88 SER A C 1
ATOM 666 O O . SER A 1 88 ? 3.477 -13.376 -13.654 1.00 95.31 88 SER A O 1
ATOM 668 N N . GLU A 1 89 ? 3.322 -11.195 -14.195 1.00 95.31 89 GLU A N 1
ATOM 669 C CA . GLU A 1 89 ? 2.343 -10.794 -13.169 1.00 95.31 89 GLU A CA 1
ATOM 670 C C . GLU A 1 89 ? 2.788 -11.048 -11.718 1.00 95.31 89 GLU A C 1
ATOM 672 O O . GLU A 1 89 ? 2.009 -10.880 -10.775 1.00 95.31 89 GLU A O 1
ATOM 677 N N . ARG A 1 90 ? 4.062 -11.402 -11.493 1.00 95.94 90 ARG A N 1
ATOM 678 C CA . ARG A 1 90 ? 4.519 -11.825 -10.166 1.00 95.94 90 ARG A CA 1
ATOM 679 C C . ARG A 1 90 ? 4.395 -10.744 -9.100 1.00 95.94 90 ARG A C 1
ATOM 681 O O . ARG A 1 90 ? 4.167 -11.071 -7.947 1.00 95.94 90 ARG A O 1
ATOM 688 N N . PHE A 1 91 ? 4.512 -9.477 -9.499 1.00 97.56 91 PHE A N 1
ATOM 689 C CA . PHE A 1 91 ? 4.424 -8.315 -8.611 1.00 97.56 91 PHE A CA 1
ATOM 690 C C . PHE A 1 91 ? 3.018 -7.694 -8.527 1.00 97.56 91 PHE A C 1
ATOM 692 O O . PHE A 1 91 ? 2.866 -6.536 -8.131 1.00 97.56 91 PHE A O 1
ATOM 699 N N . ARG A 1 92 ? 2.004 -8.461 -8.945 1.00 95.81 92 ARG A N 1
ATOM 700 C CA . ARG A 1 92 ? 0.563 -8.180 -8.836 1.00 95.81 92 ARG A CA 1
ATOM 701 C C . ARG A 1 92 ? -0.211 -9.424 -8.384 1.00 95.81 92 ARG A C 1
ATOM 703 O O . ARG A 1 92 ? -1.358 -9.634 -8.772 1.00 95.81 92 ARG A O 1
ATOM 710 N N . SER A 1 93 ? 0.455 -10.285 -7.622 1.00 95.94 93 SER A N 1
ATOM 711 C CA . SER A 1 93 ? -0.046 -11.610 -7.269 1.00 95.94 93 SER A CA 1
ATOM 712 C C . SER A 1 93 ? -0.023 -11.828 -5.765 1.00 95.94 93 SER A C 1
ATOM 714 O O . SER A 1 93 ? 0.806 -11.264 -5.058 1.00 95.94 93 SER A O 1
ATOM 716 N N . ILE A 1 94 ? -0.906 -12.702 -5.290 1.00 95.00 94 ILE A N 1
ATOM 717 C CA . ILE A 1 94 ? -0.923 -13.135 -3.891 1.00 95.00 94 ILE A CA 1
ATOM 718 C C . ILE A 1 94 ? 0.349 -13.958 -3.615 1.00 95.00 94 ILE A C 1
ATOM 720 O O . ILE A 1 94 ? 0.690 -14.830 -4.427 1.00 95.00 94 ILE A O 1
ATOM 724 N N . PRO A 1 95 ? 1.054 -13.725 -2.494 1.00 96.50 95 PRO A N 1
ATOM 725 C CA . PRO A 1 95 ? 2.185 -14.549 -2.095 1.00 96.50 95 PRO A CA 1
ATOM 726 C C . PRO A 1 95 ? 1.840 -16.037 -2.043 1.00 96.50 95 PRO A C 1
ATOM 728 O O . PRO A 1 95 ? 0.769 -16.441 -1.601 1.00 96.50 95 PRO A O 1
ATOM 731 N N . THR A 1 96 ? 2.758 -16.874 -2.520 1.00 95.44 96 THR A N 1
ATOM 732 C CA . THR A 1 96 ? 2.610 -18.335 -2.524 1.00 95.44 96 THR A CA 1
ATOM 733 C C . THR A 1 96 ? 3.945 -18.976 -2.167 1.00 95.44 96 THR A C 1
ATOM 735 O O . THR A 1 96 ? 4.983 -18.557 -2.691 1.00 95.44 96 THR A O 1
ATOM 738 N N . ALA A 1 97 ? 3.925 -20.012 -1.322 1.00 94.44 97 ALA A N 1
ATOM 739 C CA . ALA A 1 97 ? 5.131 -20.717 -0.893 1.00 94.44 97 ALA A CA 1
ATOM 740 C C . ALA A 1 97 ? 6.048 -21.114 -2.058 1.00 94.44 97 ALA A C 1
ATOM 742 O O . ALA A 1 97 ? 5.609 -21.666 -3.069 1.00 94.44 97 ALA A O 1
ATOM 743 N N . GLY A 1 98 ? 7.349 -20.872 -1.884 1.00 91.12 98 GLY A N 1
ATOM 744 C CA . GLY A 1 98 ? 8.376 -21.229 -2.866 1.00 91.12 98 GLY A CA 1
ATOM 745 C C . GLY A 1 98 ? 8.397 -20.359 -4.128 1.00 91.12 98 GLY A C 1
ATOM 746 O O . GLY A 1 98 ? 9.101 -20.699 -5.077 1.00 91.12 98 GLY A O 1
ATOM 747 N N . THR A 1 99 ? 7.652 -19.251 -4.156 1.00 92.44 99 THR A N 1
ATOM 748 C CA . THR A 1 99 ? 7.616 -18.308 -5.282 1.00 92.44 99 THR A CA 1
ATOM 749 C C . THR A 1 99 ? 8.140 -16.926 -4.884 1.00 92.44 99 THR A C 1
ATOM 751 O O . THR A 1 99 ? 8.493 -16.679 -3.734 1.00 92.44 99 THR A O 1
ATOM 754 N N . THR A 1 100 ? 8.185 -16.007 -5.849 1.00 90.88 100 THR A N 1
ATOM 755 C CA . THR A 1 100 ? 8.436 -14.573 -5.629 1.00 90.88 100 THR A CA 1
ATOM 756 C C . THR A 1 100 ? 7.178 -13.729 -5.844 1.00 90.88 100 THR A C 1
ATOM 758 O O . THR A 1 100 ? 7.280 -12.519 -6.052 1.00 90.88 100 THR A O 1
ATOM 761 N N . LEU A 1 101 ? 5.999 -14.368 -5.842 1.00 96.06 101 LEU A N 1
ATOM 762 C CA . LEU A 1 101 ? 4.724 -13.677 -5.993 1.00 96.06 101 LEU A CA 1
ATOM 763 C C . LEU A 1 101 ? 4.494 -12.750 -4.794 1.00 96.06 101 LEU A C 1
ATOM 765 O O . LEU A 1 101 ? 4.723 -13.140 -3.650 1.00 96.06 101 LEU A O 1
ATOM 769 N N . THR A 1 102 ? 4.073 -11.521 -5.062 1.00 96.19 102 THR A N 1
ATOM 770 C CA . THR A 1 102 ? 3.652 -10.531 -4.064 1.00 96.19 102 THR A CA 1
ATOM 771 C C . THR A 1 102 ? 3.007 -9.341 -4.778 1.00 96.19 102 THR A C 1
ATOM 773 O O . THR A 1 102 ? 3.220 -9.163 -5.975 1.00 96.19 102 THR A O 1
ATOM 776 N N . ASP A 1 103 ? 2.239 -8.496 -4.097 1.00 97.00 103 ASP A N 1
ATOM 777 C CA . ASP A 1 103 ? 1.751 -7.244 -4.684 1.00 97.00 103 ASP A CA 1
ATOM 778 C C . ASP A 1 103 ? 2.658 -6.080 -4.264 1.00 97.00 103 ASP A C 1
ATOM 780 O O . ASP A 1 103 ? 2.690 -5.673 -3.100 1.00 97.00 103 ASP A O 1
ATOM 784 N N . LEU A 1 104 ? 3.420 -5.537 -5.220 1.00 97.50 104 LEU A N 1
ATOM 785 C CA . LEU A 1 104 ? 4.287 -4.376 -4.978 1.00 97.50 104 LEU A CA 1
ATOM 786 C C . LEU A 1 104 ? 3.617 -3.039 -5.318 1.00 97.50 104 LEU A C 1
ATOM 788 O O . LEU A 1 104 ? 4.249 -1.989 -5.161 1.00 97.50 104 LEU A O 1
ATOM 792 N N . ALA A 1 105 ? 2.355 -3.057 -5.751 1.00 96.94 105 ALA A N 1
ATOM 793 C CA . ALA A 1 105 ? 1.554 -1.878 -6.040 1.00 96.94 105 ALA A CA 1
ATOM 794 C C . ALA A 1 105 ? 2.205 -0.931 -7.061 1.00 96.94 105 ALA A C 1
ATOM 796 O O . ALA A 1 105 ? 2.488 -1.301 -8.203 1.00 96.94 105 ALA A O 1
ATOM 797 N N . VAL A 1 106 ? 2.430 0.326 -6.666 1.00 97.62 106 VAL A N 1
ATOM 798 C CA . VAL A 1 106 ? 2.939 1.391 -7.533 1.00 97.62 106 VAL A CA 1
ATOM 799 C C . VAL A 1 106 ? 4.338 1.102 -8.064 1.00 97.62 106 VAL A C 1
ATOM 801 O O . VAL A 1 106 ? 4.661 1.608 -9.136 1.00 97.62 106 VAL A O 1
ATOM 804 N N . TRP A 1 107 ? 5.141 0.251 -7.420 1.00 98.12 107 TRP A N 1
ATOM 805 C CA . TRP A 1 107 ? 6.422 -0.193 -7.983 1.00 98.12 107 TRP A CA 1
ATOM 806 C C . TRP A 1 107 ? 6.262 -0.780 -9.397 1.00 98.12 107 TRP A C 1
ATOM 808 O O . TRP A 1 107 ? 7.049 -0.475 -10.294 1.00 98.12 107 TRP A O 1
ATOM 818 N N . SER A 1 108 ? 5.186 -1.542 -9.628 1.00 97.12 108 SER A N 1
ATOM 819 C CA . SER A 1 108 ? 4.866 -2.172 -10.919 1.00 97.12 108 SER A CA 1
ATOM 820 C C . SER A 1 108 ? 4.378 -1.164 -11.972 1.00 97.12 108 SER A C 1
ATOM 822 O O . SER A 1 108 ? 4.321 -1.464 -13.164 1.00 97.12 108 SER A O 1
ATOM 824 N N . ILE A 1 109 ? 4.022 0.051 -11.548 1.00 97.25 109 ILE A N 1
ATOM 825 C CA . ILE A 1 109 ? 3.476 1.113 -12.402 1.00 97.25 109 ILE A CA 1
ATOM 826 C C . ILE A 1 109 ? 4.519 2.200 -12.667 1.00 97.25 109 ILE A C 1
ATOM 828 O O . ILE A 1 109 ? 4.559 2.772 -13.755 1.00 97.25 109 ILE A O 1
ATOM 832 N N . PHE A 1 110 ? 5.366 2.512 -11.688 1.00 97.62 110 PHE A N 1
ATOM 833 C CA . PHE A 1 110 ? 6.321 3.606 -11.774 1.00 97.62 110 PHE A CA 1
ATOM 834 C C . PHE A 1 110 ? 7.394 3.327 -12.831 1.00 97.62 110 PHE A C 1
ATOM 836 O O . PHE A 1 110 ? 8.024 2.266 -12.853 1.00 97.62 110 PHE A O 1
ATOM 843 N N . LEU A 1 111 ? 7.592 4.290 -13.731 1.00 96.75 111 LEU A N 1
ATOM 844 C CA . LEU A 1 111 ? 8.471 4.201 -14.899 1.00 96.75 111 LEU A CA 1
ATOM 845 C C . LEU A 1 111 ? 8.153 3.002 -15.809 1.00 96.75 111 LEU A C 1
ATOM 847 O O . LEU A 1 111 ? 9.050 2.438 -16.433 1.00 96.75 111 LEU A O 1
ATOM 851 N N . ASN A 1 112 ? 6.882 2.596 -15.871 1.00 96.31 112 ASN A N 1
ATOM 852 C CA . ASN A 1 112 ? 6.397 1.639 -16.857 1.00 96.31 112 ASN A CA 1
ATOM 853 C C . ASN A 1 112 ? 6.081 2.380 -18.178 1.00 96.31 112 ASN A C 1
ATOM 855 O O . ASN A 1 112 ? 5.192 3.241 -18.179 1.00 96.31 112 ASN A O 1
ATOM 859 N N . PRO A 1 113 ? 6.772 2.073 -19.295 1.00 94.06 113 PRO A N 1
ATOM 860 C CA . PRO A 1 113 ? 6.561 2.754 -20.576 1.00 94.06 113 PRO A CA 1
ATOM 861 C C . PRO A 1 113 ? 5.158 2.541 -21.162 1.00 94.06 113 PRO A C 1
ATOM 863 O O . PRO A 1 113 ? 4.651 3.428 -21.848 1.00 94.06 113 PRO A O 1
ATOM 866 N N . ASP A 1 114 ? 4.495 1.431 -20.835 1.00 95.69 114 ASP A N 1
ATOM 867 C CA . ASP A 1 114 ? 3.142 1.125 -21.312 1.00 95.69 114 ASP A CA 1
ATOM 868 C C . ASP A 1 114 ? 2.058 1.904 -20.553 1.00 95.69 114 ASP A C 1
ATOM 870 O O . ASP A 1 114 ? 0.894 1.932 -20.949 1.00 95.69 114 ASP A O 1
ATOM 874 N N . MET A 1 115 ? 2.428 2.547 -19.443 1.00 95.31 115 MET A N 1
ATOM 875 C CA . MET A 1 115 ? 1.532 3.314 -18.582 1.00 95.31 115 MET A CA 1
ATOM 876 C C . MET A 1 115 ? 2.049 4.745 -18.436 1.00 95.31 115 MET A C 1
ATOM 878 O O . MET A 1 115 ? 2.326 5.213 -17.334 1.00 95.31 115 MET A O 1
ATOM 882 N N . SER A 1 116 ? 2.196 5.462 -19.548 1.00 94.62 116 SER A N 1
ATOM 883 C CA . SER A 1 116 ? 2.801 6.803 -19.576 1.00 94.62 116 SER A CA 1
ATOM 884 C C . SER A 1 116 ? 1.976 7.883 -18.856 1.00 94.62 116 SER A C 1
ATOM 886 O O . SER A 1 116 ? 2.540 8.764 -18.205 1.00 94.62 116 SER A O 1
ATOM 888 N N . ASN A 1 117 ? 0.645 7.795 -18.905 1.00 96.00 117 ASN A N 1
ATOM 889 C CA . ASN A 1 117 ? -0.270 8.807 -18.359 1.00 96.00 117 ASN A CA 1
ATOM 890 C C . ASN A 1 117 ? -0.070 9.134 -16.858 1.00 96.00 117 ASN A C 1
ATOM 892 O O . ASN A 1 117 ? -0.002 10.316 -16.514 1.00 96.00 117 ASN A O 1
ATOM 896 N N . PRO A 1 118 ? 0.023 8.157 -15.930 1.00 95.31 118 PRO A N 1
ATOM 897 C CA . PRO A 1 118 ? 0.129 8.453 -14.498 1.00 95.31 118 PRO A CA 1
ATOM 898 C C . PRO A 1 118 ? 1.522 8.897 -14.018 1.00 95.31 118 PRO A C 1
ATOM 900 O O . PRO A 1 118 ? 1.639 9.328 -12.868 1.00 95.31 118 PRO A O 1
ATOM 903 N N . GLN A 1 119 ? 2.574 8.814 -14.842 1.00 96.00 119 GLN A N 1
ATOM 904 C CA . GLN A 1 119 ? 3.967 8.895 -14.368 1.00 96.00 119 GLN A CA 1
ATOM 905 C C . GLN A 1 119 ? 4.309 10.214 -13.669 1.00 96.00 119 GLN A C 1
ATOM 907 O O . GLN A 1 119 ? 4.884 10.206 -12.581 1.00 96.00 119 GLN A O 1
ATOM 912 N N . ALA A 1 120 ? 3.898 11.349 -14.242 1.00 93.94 120 ALA A N 1
ATOM 913 C CA . ALA A 1 120 ? 4.154 12.662 -13.649 1.00 93.94 120 ALA A CA 1
ATOM 914 C C . ALA A 1 120 ? 3.508 12.805 -12.259 1.00 93.94 120 ALA A C 1
ATOM 916 O O . ALA A 1 120 ? 4.123 13.338 -11.335 1.00 93.94 120 ALA A O 1
ATOM 917 N N . LYS A 1 121 ? 2.287 12.279 -12.091 1.00 94.38 121 LYS A N 1
ATOM 918 C CA . LYS A 1 121 ? 1.555 12.332 -10.821 1.00 94.38 121 LYS A CA 1
ATOM 919 C C . LYS A 1 121 ? 2.151 11.384 -9.782 1.00 94.38 121 LYS A C 1
ATOM 921 O O . LYS A 1 121 ? 2.300 11.784 -8.632 1.00 94.38 121 LYS A O 1
ATOM 926 N N . ILE A 1 122 ? 2.507 10.159 -10.175 1.00 95.56 122 ILE A N 1
ATOM 927 C CA . ILE A 1 122 ? 3.157 9.199 -9.272 1.00 95.56 122 ILE A CA 1
ATOM 928 C C . ILE A 1 122 ? 4.477 9.779 -8.762 1.00 95.56 122 ILE A C 1
ATOM 930 O O . ILE A 1 122 ? 4.701 9.790 -7.555 1.00 95.56 122 ILE A O 1
ATOM 934 N N . ARG A 1 123 ? 5.309 10.332 -9.657 1.00 94.69 123 ARG A N 1
ATOM 935 C CA . ARG A 1 123 ? 6.577 10.967 -9.277 1.00 94.69 123 ARG A CA 1
ATOM 936 C C . ARG A 1 123 ? 6.367 12.073 -8.243 1.00 94.69 123 ARG A C 1
ATOM 938 O O . ARG A 1 123 ? 7.048 12.084 -7.226 1.00 94.69 123 ARG A O 1
ATOM 945 N N . ALA A 1 124 ? 5.415 12.975 -8.492 1.00 92.31 124 ALA A N 1
ATOM 946 C CA . ALA A 1 124 ? 5.107 14.067 -7.574 1.00 92.31 124 ALA A CA 1
ATOM 947 C C . ALA A 1 124 ? 4.696 13.552 -6.183 1.00 92.31 124 ALA A C 1
ATOM 949 O O . ALA A 1 124 ? 5.248 14.010 -5.188 1.00 92.31 124 ALA A O 1
ATOM 950 N N . ILE A 1 125 ? 3.805 12.553 -6.116 1.00 93.38 125 ILE A N 1
ATOM 951 C CA . ILE A 1 125 ? 3.347 11.970 -4.844 1.00 93.38 125 ILE A CA 1
ATOM 952 C C . ILE A 1 125 ? 4.498 11.299 -4.085 1.00 93.38 125 ILE A C 1
ATOM 954 O O . ILE A 1 125 ? 4.637 11.525 -2.888 1.00 93.38 125 ILE A O 1
ATOM 958 N N . LEU A 1 126 ? 5.322 10.489 -4.759 1.00 92.75 126 LEU A N 1
ATOM 959 C CA . LEU A 1 126 ? 6.453 9.812 -4.114 1.00 92.75 126 LEU A CA 1
ATOM 960 C C . LEU A 1 126 ? 7.473 10.826 -3.578 1.00 92.75 126 LEU A C 1
ATOM 962 O O . LEU A 1 126 ? 7.957 10.679 -2.462 1.00 92.75 126 LEU A O 1
ATOM 966 N N . CYS A 1 127 ? 7.733 11.896 -4.330 1.00 90.12 127 CYS A N 1
ATOM 967 C CA . CYS A 1 127 ? 8.628 12.969 -3.912 1.00 90.12 127 CYS A CA 1
ATOM 968 C C . CYS A 1 127 ? 8.145 13.759 -2.685 1.00 90.12 127 CYS A C 1
ATOM 970 O O . CYS A 1 127 ? 8.979 14.233 -1.919 1.00 90.12 127 CYS A O 1
ATOM 972 N N . GLU A 1 128 ? 6.835 13.955 -2.500 1.00 83.62 128 GLU A N 1
ATOM 973 C CA . GLU A 1 128 ? 6.299 14.770 -1.396 1.00 83.62 128 GLU A CA 1
ATOM 974 C C . GLU A 1 128 ? 6.658 14.222 -0.005 1.00 83.62 128 GLU A C 1
ATOM 976 O O . GLU A 1 128 ? 6.789 14.999 0.940 1.00 83.62 128 GLU A O 1
ATOM 981 N N . GLU A 1 129 ? 6.866 12.912 0.133 1.00 71.44 129 GLU A N 1
ATOM 982 C CA . GLU A 1 129 ? 7.310 12.301 1.396 1.00 71.44 129 GLU A CA 1
ATOM 983 C C . GLU A 1 129 ? 8.783 12.620 1.728 1.00 71.44 129 GLU A C 1
ATOM 985 O O . GLU A 1 129 ? 9.189 12.499 2.882 1.00 71.44 129 GLU A O 1
ATOM 990 N N . HIS A 1 130 ? 9.578 13.094 0.759 1.00 67.44 130 HIS A N 1
ATOM 991 C CA . HIS A 1 130 ? 10.987 13.469 0.955 1.00 67.44 130 HIS A CA 1
ATOM 992 C C . HIS A 1 130 ? 11.195 14.943 1.320 1.00 67.44 130 HIS A C 1
ATOM 994 O O . HIS A 1 130 ? 12.336 15.414 1.335 1.00 67.44 130 HIS A O 1
ATOM 1000 N N . LEU A 1 131 ? 10.135 15.701 1.617 1.00 69.19 131 LEU A N 1
ATOM 1001 C CA . LEU A 1 131 ? 10.290 17.095 2.032 1.00 69.19 131 LEU A CA 1
ATOM 1002 C C . LEU A 1 131 ? 11.240 17.212 3.245 1.00 69.19 131 LEU A C 1
ATOM 1004 O O . LEU A 1 131 ? 11.133 16.435 4.194 1.00 69.19 131 LEU A O 1
ATOM 1008 N N . PRO A 1 132 ? 12.172 18.186 3.241 1.00 74.50 132 PRO A N 1
ATOM 1009 C CA . PRO A 1 132 ? 12.241 19.343 2.340 1.00 74.50 132 PRO A CA 1
ATOM 1010 C C . PRO A 1 132 ? 13.083 19.142 1.062 1.00 74.50 132 PRO A C 1
ATOM 1012 O O . PRO A 1 132 ? 13.376 20.124 0.380 1.00 74.50 132 PRO A O 1
ATOM 1015 N N . VAL A 1 133 ? 13.510 17.922 0.725 1.00 77.31 133 VAL A N 1
ATOM 1016 C CA . VAL A 1 133 ? 14.314 17.665 -0.482 1.00 77.31 133 VAL A CA 1
ATOM 1017 C C . VAL A 1 133 ? 13.496 17.994 -1.733 1.00 77.31 133 VAL A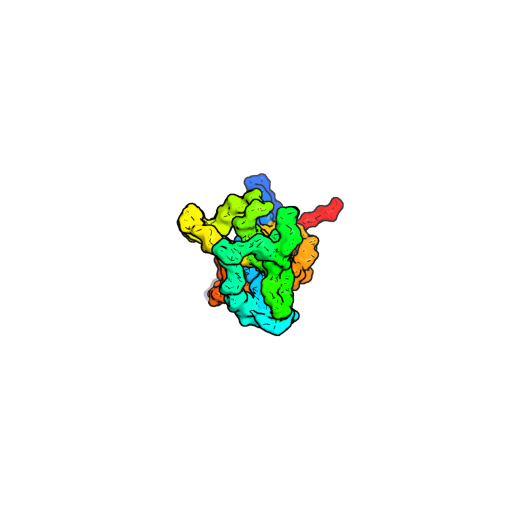 C 1
ATOM 1019 O O . VAL A 1 133 ? 12.349 17.573 -1.880 1.00 77.31 133 VAL A O 1
ATOM 1022 N N . ALA A 1 134 ? 14.081 18.764 -2.654 1.00 80.00 134 ALA A N 1
ATOM 1023 C CA . ALA A 1 134 ? 13.426 19.089 -3.913 1.00 80.00 134 ALA A CA 1
ATOM 1024 C C . ALA A 1 134 ? 13.265 17.825 -4.773 1.00 80.00 134 ALA A C 1
ATOM 1026 O O . ALA A 1 134 ? 14.216 17.078 -4.982 1.00 80.00 134 ALA A O 1
ATOM 1027 N N . CYS A 1 135 ? 12.082 17.609 -5.351 1.00 81.38 135 CYS A N 1
ATOM 1028 C CA . CYS A 1 135 ? 11.821 16.421 -6.177 1.00 81.38 135 CYS A CA 1
ATOM 1029 C C . CYS A 1 135 ? 12.790 16.276 -7.367 1.00 81.38 135 CYS A C 1
ATOM 1031 O O . CYS A 1 135 ? 13.103 15.166 -7.785 1.00 81.38 135 CYS A O 1
ATOM 1033 N N . SER A 1 136 ? 13.307 17.390 -7.901 1.00 79.44 136 SER A N 1
ATOM 1034 C CA . SER A 1 136 ? 14.288 17.388 -8.994 1.00 79.44 136 SER A CA 1
ATOM 1035 C C . SER A 1 136 ? 15.642 16.784 -8.615 1.00 79.44 136 SER A C 1
ATOM 1037 O O . SER A 1 136 ? 16.415 16.449 -9.508 1.00 79.44 136 SER A O 1
ATOM 1039 N N . THR A 1 137 ? 15.946 16.657 -7.321 1.00 83.44 137 THR A N 1
ATOM 1040 C CA . THR A 1 137 ? 17.206 16.084 -6.833 1.00 83.44 137 THR A CA 1
ATOM 1041 C C . THR A 1 137 ? 17.075 14.624 -6.411 1.00 83.44 137 THR A C 1
ATOM 1043 O O . THR A 1 137 ? 18.094 13.986 -6.160 1.00 83.44 137 THR A O 1
ATOM 1046 N N . VAL A 1 138 ? 15.851 14.086 -6.334 1.00 87.44 138 VAL A N 1
ATOM 1047 C CA . VAL A 1 138 ? 15.617 12.665 -6.046 1.00 87.44 138 VAL A CA 1
ATOM 1048 C C . VAL A 1 138 ? 15.693 11.885 -7.355 1.00 87.44 138 VAL A C 1
ATOM 1050 O O . VAL A 1 138 ? 14.993 12.198 -8.325 1.00 87.44 138 VAL A O 1
ATOM 1053 N N . ASN A 1 139 ? 16.578 10.891 -7.401 1.00 91.88 139 ASN A N 1
ATOM 1054 C CA . ASN A 1 139 ? 16.750 10.070 -8.592 1.00 91.88 139 ASN A CA 1
ATOM 1055 C C . ASN A 1 139 ? 15.639 9.010 -8.707 1.00 91.88 139 ASN A C 1
ATOM 1057 O O . ASN A 1 139 ? 14.944 8.677 -7.749 1.00 91.88 139 ASN A O 1
ATOM 1061 N N . ASP A 1 140 ? 15.487 8.472 -9.912 1.00 94.88 140 ASP A N 1
ATOM 1062 C CA . ASP A 1 140 ? 14.425 7.524 -10.251 1.00 94.88 140 ASP A CA 1
ATOM 1063 C C . ASP A 1 140 ? 14.548 6.181 -9.526 1.00 94.88 140 ASP A C 1
ATOM 1065 O O . ASP A 1 140 ? 13.533 5.549 -9.240 1.00 94.88 140 ASP A O 1
ATOM 1069 N N . SER A 1 141 ? 15.769 5.751 -9.202 1.00 95.19 141 SER A N 1
ATOM 1070 C CA . SER A 1 141 ? 16.004 4.516 -8.451 1.00 95.19 141 SER A CA 1
ATOM 1071 C C . SER A 1 141 ? 15.515 4.636 -7.008 1.00 95.19 141 SER A C 1
ATOM 1073 O O . SER A 1 141 ? 14.889 3.706 -6.504 1.00 95.19 141 SER A O 1
ATOM 1075 N N . ASP A 1 142 ? 15.741 5.782 -6.366 1.00 93.81 142 ASP A N 1
ATOM 1076 C CA . ASP A 1 142 ? 15.263 6.049 -5.008 1.00 93.81 142 ASP A CA 1
ATOM 1077 C C . ASP A 1 142 ? 13.732 6.105 -4.982 1.00 93.81 142 ASP A C 1
ATOM 1079 O O . ASP A 1 142 ? 13.102 5.434 -4.169 1.00 93.81 142 ASP A O 1
ATOM 1083 N N . LEU A 1 143 ? 13.115 6.807 -5.939 1.00 95.25 143 LEU A N 1
ATOM 1084 C CA . LEU A 1 143 ? 11.653 6.844 -6.058 1.00 95.25 143 LEU A CA 1
ATOM 1085 C C . LEU A 1 143 ? 11.057 5.463 -6.368 1.00 95.25 143 LEU A C 1
ATOM 1087 O O . LEU A 1 143 ? 9.982 5.134 -5.870 1.00 95.25 143 LEU A O 1
ATOM 1091 N N . LEU A 1 144 ? 11.740 4.636 -7.165 1.00 96.69 144 LEU A N 1
ATOM 1092 C CA . LEU A 1 144 ? 11.302 3.265 -7.418 1.00 96.69 144 LEU A CA 1
ATOM 1093 C C . LEU A 1 144 ? 11.350 2.422 -6.139 1.00 96.69 144 LEU A C 1
ATOM 1095 O O . LEU A 1 144 ? 10.405 1.681 -5.882 1.00 96.69 144 LEU A O 1
ATOM 1099 N N . ASN A 1 145 ? 12.394 2.556 -5.319 1.00 95.38 145 ASN A N 1
ATOM 1100 C CA . ASN A 1 145 ? 12.465 1.873 -4.025 1.00 95.38 145 ASN A CA 1
ATOM 1101 C C . ASN A 1 145 ? 11.328 2.313 -3.096 1.00 95.38 145 ASN A C 1
ATOM 1103 O O . ASN A 1 145 ? 10.690 1.471 -2.471 1.00 95.38 145 ASN A O 1
ATOM 1107 N N . GLU A 1 146 ? 11.016 3.605 -3.053 1.00 94.19 146 GLU A N 1
ATOM 1108 C CA . GLU A 1 146 ? 9.913 4.161 -2.256 1.00 94.19 146 GLU A CA 1
ATOM 1109 C C . GLU A 1 146 ? 8.534 3.692 -2.731 1.00 94.19 146 GLU A C 1
ATOM 1111 O O . GLU A 1 146 ? 7.603 3.580 -1.936 1.00 94.19 146 GLU A O 1
ATOM 1116 N N . ALA A 1 147 ? 8.389 3.373 -4.019 1.00 96.88 147 ALA A N 1
ATOM 1117 C CA . ALA A 1 147 ? 7.141 2.883 -4.595 1.00 96.88 147 ALA A CA 1
ATOM 1118 C C . ALA A 1 147 ? 6.746 1.472 -4.118 1.00 96.88 147 ALA A C 1
ATOM 1120 O O . ALA A 1 147 ? 5.589 1.078 -4.299 1.00 96.88 147 ALA A O 1
ATOM 1121 N N . ILE A 1 148 ? 7.677 0.714 -3.523 1.00 98.00 148 ILE A N 1
ATOM 1122 C CA . ILE A 1 148 ? 7.439 -0.653 -3.040 1.00 98.00 148 ILE A CA 1
ATOM 1123 C C . ILE A 1 148 ? 6.295 -0.655 -2.022 1.00 98.00 148 ILE A C 1
ATOM 1125 O O . ILE A 1 148 ? 6.369 0.010 -0.986 1.00 98.00 148 ILE A O 1
ATOM 1129 N N . ALA A 1 149 ? 5.255 -1.439 -2.324 1.00 97.50 149 ALA A N 1
ATOM 1130 C CA . ALA A 1 149 ? 4.087 -1.665 -1.473 1.00 97.50 149 ALA A CA 1
ATOM 1131 C C . ALA A 1 149 ? 3.311 -0.386 -1.095 1.00 97.50 149 ALA A C 1
ATOM 1133 O O . ALA A 1 149 ? 2.603 -0.352 -0.086 1.00 97.50 149 ALA A O 1
ATOM 1134 N N . ARG A 1 150 ? 3.405 0.673 -1.911 1.00 97.25 150 ARG A N 1
ATOM 1135 C CA . ARG A 1 150 ? 2.582 1.876 -1.745 1.00 97.25 150 ARG A CA 1
ATOM 1136 C C . ARG A 1 150 ? 1.317 1.796 -2.580 1.00 97.25 150 ARG A C 1
ATOM 1138 O O . ARG A 1 150 ? 1.368 1.757 -3.807 1.00 97.25 150 ARG A O 1
ATOM 1145 N N . PHE A 1 151 ? 0.175 1.844 -1.906 1.00 97.62 151 PHE A N 1
ATOM 1146 C CA . PHE A 1 151 ? -1.149 1.754 -2.511 1.00 97.62 151 PHE A CA 1
ATOM 1147 C C . PHE A 1 151 ? -1.875 3.086 -2.413 1.00 97.62 151 PHE A C 1
ATOM 1149 O O . PHE A 1 151 ? -1.662 3.859 -1.480 1.00 97.62 151 PHE A O 1
ATOM 1156 N N . LYS A 1 152 ? -2.774 3.347 -3.362 1.00 96.31 152 LYS A N 1
ATOM 1157 C CA . LYS A 1 152 ? -3.648 4.519 -3.297 1.00 96.31 152 LYS A CA 1
ATOM 1158 C C . LYS A 1 152 ? -4.513 4.470 -2.038 1.00 96.31 152 LYS A C 1
ATOM 1160 O O . LYS A 1 152 ? -5.186 3.470 -1.804 1.00 96.31 152 LYS A O 1
ATOM 1165 N N . THR A 1 153 ? -4.571 5.575 -1.300 1.00 94.81 153 THR A N 1
ATOM 1166 C CA . THR A 1 153 ? -5.492 5.733 -0.169 1.00 94.81 153 THR A CA 1
ATOM 1167 C C . THR A 1 153 ? -6.945 5.688 -0.662 1.00 94.81 153 THR A C 1
ATOM 1169 O O . THR A 1 153 ? -7.350 6.574 -1.430 1.00 94.81 153 THR A O 1
ATOM 1172 N N . PRO A 1 154 ? -7.760 4.694 -0.262 1.00 93.50 154 PRO A N 1
ATOM 1173 C CA . PRO A 1 154 ? -9.173 4.662 -0.629 1.00 93.50 154 PRO A CA 1
ATOM 1174 C C . PRO A 1 154 ? -9.940 5.823 0.025 1.00 93.50 154 PRO A C 1
ATOM 1176 O O . PRO A 1 154 ? -9.490 6.412 1.007 1.00 93.50 154 PRO A O 1
ATOM 1179 N N . GLY A 1 155 ? -11.099 6.171 -0.537 1.00 93.88 155 GLY A N 1
ATOM 1180 C CA . GLY A 1 155 ? -12.057 7.046 0.145 1.00 93.88 155 GLY A CA 1
ATOM 1181 C C . GLY A 1 155 ? -12.731 6.315 1.305 1.00 93.88 155 GLY A C 1
ATOM 1182 O O . GLY A 1 155 ? -12.956 5.112 1.211 1.00 93.88 155 GLY A O 1
ATOM 1183 N N . LEU A 1 156 ? -13.059 7.033 2.383 1.00 95.12 156 LEU A N 1
ATOM 1184 C CA . LEU A 1 156 ? -13.772 6.463 3.542 1.00 95.12 156 LEU A CA 1
ATOM 1185 C C . LEU A 1 156 ? -15.294 6.691 3.515 1.00 95.12 156 LEU A C 1
ATOM 1187 O O . LEU A 1 156 ? -15.981 6.296 4.453 1.00 95.12 156 LEU A O 1
ATOM 1191 N N . ARG A 1 157 ? -15.824 7.333 2.468 1.00 93.19 157 ARG A N 1
ATOM 1192 C CA . ARG A 1 157 ? -17.274 7.402 2.223 1.00 93.19 157 ARG A CA 1
ATOM 1193 C C . ARG A 1 157 ? -17.778 6.037 1.768 1.00 93.19 157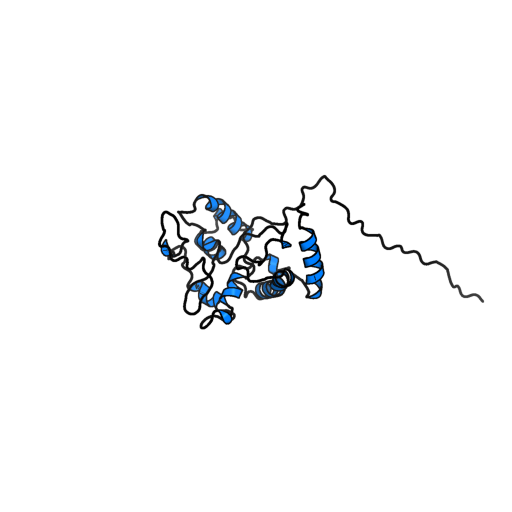 ARG A C 1
ATOM 1195 O O . ARG A 1 157 ? -17.057 5.345 1.052 1.00 93.19 157 ARG A O 1
ATOM 1202 N N . ASP A 1 158 ? -18.980 5.664 2.198 1.00 91.69 158 ASP A N 1
ATOM 1203 C CA . ASP A 1 158 ? -19.626 4.385 1.855 1.00 91.69 158 ASP A CA 1
ATOM 1204 C C . ASP A 1 158 ? -18.805 3.132 2.183 1.00 91.69 158 ASP A C 1
ATOM 1206 O O . ASP A 1 158 ? -18.992 2.060 1.603 1.00 91.69 158 ASP A O 1
ATOM 1210 N N . LEU A 1 159 ? -17.894 3.239 3.153 1.00 90.75 159 LEU A N 1
ATOM 1211 C CA . LEU A 1 159 ? -16.948 2.177 3.479 1.00 90.75 159 LEU A CA 1
ATOM 1212 C C . LEU A 1 159 ? -17.656 0.894 3.950 1.00 90.75 159 LEU A C 1
ATOM 1214 O O . LEU A 1 159 ? -17.133 -0.202 3.804 1.00 90.75 159 LEU A O 1
ATOM 1218 N N . SER A 1 160 ? -18.878 0.960 4.483 1.00 87.75 160 SER A N 1
ATOM 1219 C CA . SER A 1 160 ? -19.594 -0.273 4.867 1.00 87.75 160 SER A CA 1
ATOM 1220 C C . SER A 1 160 ? -20.019 -1.141 3.674 1.00 87.75 160 SER A C 1
ATOM 1222 O O . SER A 1 160 ? -20.334 -2.317 3.863 1.00 87.75 160 SER A O 1
ATOM 1224 N N . HIS A 1 161 ? -19.984 -0.598 2.455 1.00 87.62 161 HIS A N 1
ATOM 1225 C CA . HIS A 1 161 ? -20.348 -1.291 1.219 1.00 87.62 161 HIS A CA 1
ATOM 1226 C C . HIS A 1 161 ? -19.141 -1.820 0.431 1.00 87.62 161 HIS A C 1
ATOM 1228 O O . HIS A 1 161 ? -19.331 -2.453 -0.604 1.00 87.62 161 HIS A O 1
ATOM 1234 N N . SER A 1 162 ? -17.912 -1.600 0.909 1.00 90.81 162 SER A N 1
ATOM 1235 C CA . SER A 1 162 ? -16.678 -1.964 0.199 1.00 90.81 162 SER A CA 1
ATOM 1236 C C . SER A 1 162 ? -15.957 -3.189 0.759 1.00 90.81 162 SER A C 1
ATOM 1238 O O . SER A 1 162 ? -14.825 -3.452 0.364 1.00 90.81 162 SER A O 1
ATOM 1240 N N . LYS A 1 163 ? -16.586 -3.938 1.673 1.00 92.31 163 LYS A N 1
ATOM 1241 C CA . LYS A 1 163 ? -16.001 -5.175 2.202 1.00 92.31 163 LYS A CA 1
ATOM 1242 C C . LYS A 1 163 ? -15.799 -6.230 1.089 1.00 92.31 163 LYS A C 1
ATOM 1244 O O . LYS A 1 163 ? -16.643 -6.315 0.191 1.00 92.31 163 LYS A O 1
ATOM 1249 N N . PRO A 1 164 ? -14.768 -7.088 1.190 1.00 96.19 164 PRO A N 1
ATOM 1250 C CA . PRO A 1 164 ? -13.735 -7.086 2.230 1.00 96.19 164 PRO A CA 1
ATOM 1251 C C . PRO A 1 164 ? -12.722 -5.933 2.071 1.00 96.19 164 PRO A C 1
ATOM 1253 O O . PRO A 1 164 ? -12.548 -5.380 0.990 1.00 96.19 164 PRO A O 1
ATOM 1256 N N . TYR A 1 165 ? -12.078 -5.542 3.171 1.00 96.62 165 TYR A N 1
ATOM 1257 C CA . TYR A 1 165 ? -11.242 -4.344 3.287 1.00 96.62 165 TYR A CA 1
ATOM 1258 C C . TYR A 1 165 ? -9.763 -4.579 2.955 1.00 96.62 165 TYR A C 1
ATOM 1260 O O . TYR A 1 165 ? -9.262 -5.698 3.017 1.00 96.62 165 TYR A O 1
ATOM 1268 N N . MET A 1 166 ? -9.047 -3.467 2.727 1.00 95.44 166 MET A N 1
ATOM 1269 C CA . MET A 1 166 ? -7.669 -3.395 2.207 1.00 95.44 166 MET A CA 1
ATOM 1270 C C . MET A 1 166 ? -7.566 -3.820 0.736 1.00 95.44 166 MET A C 1
ATOM 1272 O O . MET A 1 166 ? -8.541 -4.250 0.132 1.00 95.44 166 MET A O 1
ATOM 1276 N N . HIS A 1 167 ? -6.393 -3.646 0.122 1.00 94.25 167 HIS A N 1
ATOM 1277 C CA . HIS A 1 167 ? -6.208 -3.961 -1.301 1.00 94.25 167 HIS A CA 1
ATOM 1278 C C . HIS A 1 167 ? -6.266 -5.467 -1.598 1.00 94.25 167 HIS A C 1
ATOM 1280 O O . HIS A 1 167 ? -6.594 -5.848 -2.715 1.00 94.25 167 HIS A O 1
ATOM 1286 N N . ASN A 1 168 ? -5.968 -6.304 -0.601 1.00 93.88 168 ASN A N 1
ATOM 1287 C CA . ASN A 1 168 ? -5.974 -7.760 -0.704 1.00 93.88 168 ASN A CA 1
ATOM 1288 C C . ASN A 1 168 ? -7.247 -8.403 -0.124 1.00 93.88 168 ASN A C 1
ATOM 1290 O O . ASN A 1 168 ? -7.379 -9.622 -0.141 1.00 93.88 168 ASN A O 1
ATOM 1294 N N . GLY A 1 169 ? -8.186 -7.608 0.405 1.00 94.62 169 GLY A N 1
ATOM 1295 C CA . GLY A 1 169 ? -9.421 -8.133 0.987 1.00 94.62 169 GLY A CA 1
ATOM 1296 C C . GLY A 1 169 ? -9.223 -8.960 2.265 1.00 94.62 169 GLY A C 1
ATOM 1297 O O . GLY A 1 169 ? -10.071 -9.787 2.577 1.00 94.62 169 GLY A O 1
ATOM 1298 N N . GLN A 1 170 ? -8.129 -8.780 3.013 1.00 93.75 170 GLN A N 1
ATOM 1299 C CA . GLN A 1 170 ? -7.819 -9.633 4.173 1.00 93.75 170 GLN A CA 1
ATOM 1300 C C . GLN A 1 170 ? -8.749 -9.453 5.390 1.00 93.75 170 GLN A C 1
ATOM 1302 O O . GLN A 1 170 ? -8.634 -10.210 6.353 1.00 93.75 170 GLN A O 1
ATOM 1307 N N . PHE A 1 171 ? -9.628 -8.443 5.402 1.00 96.75 171 PHE A N 1
ATOM 1308 C CA . PHE A 1 171 ? -10.515 -8.171 6.541 1.00 96.75 171 PHE A CA 1
ATOM 1309 C C . PHE A 1 171 ? -11.983 -8.100 6.133 1.00 96.75 171 PHE A C 1
ATOM 1311 O O . PHE A 1 171 ? -12.374 -7.253 5.332 1.00 96.75 171 PHE A O 1
ATOM 1318 N N . ASP A 1 172 ? -12.822 -8.909 6.773 1.00 96.88 172 ASP A N 1
ATOM 1319 C CA . ASP A 1 172 ? -14.272 -8.903 6.547 1.00 96.88 172 ASP A CA 1
ATOM 1320 C C . ASP A 1 172 ? -15.003 -7.795 7.321 1.00 96.88 172 ASP A C 1
ATOM 1322 O O . ASP A 1 172 ? -16.144 -7.448 6.994 1.00 96.88 172 ASP A O 1
ATOM 1326 N N . THR A 1 173 ? -14.363 -7.236 8.355 1.00 97.19 173 THR A N 1
ATOM 1327 C CA . THR A 1 173 ? -14.963 -6.255 9.268 1.00 97.19 173 THR A CA 1
ATOM 1328 C C . THR A 1 173 ? -14.152 -4.962 9.357 1.00 97.19 173 THR A C 1
ATOM 1330 O O . THR A 1 173 ? -12.933 -4.944 9.162 1.00 97.19 173 THR A O 1
ATOM 1333 N N . LEU A 1 174 ? -14.837 -3.854 9.667 1.00 96.88 174 LEU A N 1
ATOM 1334 C CA . LEU A 1 174 ? -14.173 -2.571 9.920 1.00 96.88 174 LEU A CA 1
ATOM 1335 C C . LEU A 1 174 ? -13.369 -2.616 11.216 1.00 96.88 174 LEU A C 1
ATOM 1337 O O . LEU A 1 174 ? -12.344 -1.955 11.324 1.00 96.88 174 LEU A O 1
ATOM 1341 N N . GLU A 1 175 ? -13.834 -3.385 12.192 1.00 97.44 175 GLU A N 1
ATOM 1342 C CA . GLU A 1 175 ? -13.170 -3.603 13.466 1.00 97.44 175 GLU A CA 1
ATOM 1343 C C . GLU A 1 175 ? -11.778 -4.226 13.255 1.00 97.44 175 GLU A C 1
ATOM 1345 O O . GLU A 1 175 ? -10.799 -3.704 13.792 1.00 97.44 175 GLU A O 1
ATOM 1350 N N . ASP A 1 176 ? -11.662 -5.246 12.399 1.00 97.62 176 ASP A N 1
ATOM 1351 C CA . ASP A 1 176 ? -10.374 -5.860 12.044 1.00 97.62 176 ASP A CA 1
ATOM 1352 C C . ASP A 1 176 ? -9.495 -4.904 11.225 1.00 97.62 176 ASP A C 1
ATOM 1354 O O . ASP A 1 176 ? -8.308 -4.729 11.516 1.00 97.62 176 ASP A O 1
ATOM 1358 N N . ALA A 1 177 ? -10.086 -4.212 10.244 1.00 96.69 177 ALA A N 1
ATOM 1359 C CA . ALA A 1 177 ? -9.379 -3.239 9.414 1.00 96.69 177 ALA A CA 1
ATOM 1360 C C . ALA A 1 177 ? -8.820 -2.054 10.221 1.00 96.69 177 ALA A C 1
ATOM 1362 O O . ALA A 1 177 ? -7.701 -1.606 9.971 1.00 96.69 177 ALA A O 1
ATOM 1363 N N . VAL A 1 178 ? -9.565 -1.550 11.206 1.00 97.00 178 VAL A N 1
ATOM 1364 C CA . VAL A 1 178 ? -9.106 -0.500 12.127 1.00 97.00 178 VAL A CA 1
ATOM 1365 C C . VAL A 1 178 ? -8.084 -1.067 13.113 1.00 97.00 178 VAL A C 1
ATOM 1367 O O . VAL A 1 178 ? -7.033 -0.459 13.325 1.00 97.00 178 VAL A O 1
ATOM 1370 N N . GLY A 1 179 ? -8.349 -2.246 13.683 1.00 97.31 179 GLY A N 1
ATOM 1371 C CA . GLY A 1 179 ? -7.453 -2.921 14.623 1.00 97.31 179 GLY A CA 1
ATOM 1372 C C . GLY A 1 179 ? -6.070 -3.211 14.033 1.00 97.31 179 GLY A C 1
ATOM 1373 O O . GLY A 1 179 ? -5.062 -3.102 14.734 1.00 97.31 179 GLY A O 1
ATOM 1374 N N . PHE A 1 180 ? -5.987 -3.480 12.728 1.00 97.25 180 PHE A N 1
ATOM 1375 C CA . PHE A 1 180 ? -4.732 -3.660 11.995 1.00 97.25 180 PHE A CA 1
ATOM 1376 C C . PHE A 1 180 ? -3.729 -2.518 12.215 1.00 97.25 180 PHE A C 1
ATOM 1378 O O . PHE A 1 180 ? -2.531 -2.783 12.392 1.00 97.25 180 PHE A O 1
ATOM 1385 N N . TYR A 1 181 ? -4.208 -1.270 12.274 1.00 97.38 181 TYR A N 1
ATOM 1386 C CA . TYR A 1 181 ? -3.359 -0.088 12.424 1.00 97.38 181 TYR A CA 1
ATOM 1387 C C . TYR A 1 181 ? -2.643 -0.015 13.779 1.00 97.38 181 TYR A C 1
ATOM 1389 O O . TYR A 1 181 ? -1.591 0.616 13.848 1.00 97.38 181 TYR A O 1
ATOM 1397 N N . LEU A 1 182 ? -3.121 -0.698 14.829 1.00 96.19 182 LEU A N 1
ATOM 1398 C CA . LEU A 1 182 ? -2.385 -0.835 16.099 1.00 96.19 182 LEU A CA 1
ATOM 1399 C C . LEU A 1 182 ? -1.032 -1.528 15.877 1.00 96.19 182 LEU A C 1
ATOM 1401 O O . LEU A 1 182 ? 0.014 -1.070 16.351 1.00 96.19 182 LEU A O 1
ATOM 1405 N N . GLY A 1 183 ? -1.055 -2.622 15.111 1.00 95.31 183 GLY A N 1
ATOM 1406 C CA . GLY A 1 183 ? 0.135 -3.385 14.745 1.00 95.31 183 GLY A CA 1
ATOM 1407 C C . GLY A 1 183 ? 1.038 -2.610 13.789 1.00 95.31 183 GLY A C 1
ATOM 1408 O O . GLY A 1 183 ? 2.228 -2.477 14.059 1.00 95.31 183 GLY A O 1
ATOM 1409 N N . SER A 1 184 ? 0.478 -2.031 12.722 1.00 97.00 184 SER A N 1
ATOM 1410 C CA . SER A 1 184 ? 1.262 -1.262 11.741 1.00 97.00 184 SER A CA 1
ATOM 1411 C C . SER A 1 184 ? 1.923 -0.030 12.347 1.00 97.00 184 SER A C 1
ATOM 1413 O O . SER A 1 184 ? 3.080 0.255 12.064 1.00 97.00 184 SER A O 1
ATOM 1415 N N . SER A 1 185 ? 1.222 0.664 13.241 1.00 97.56 185 SER A N 1
ATOM 1416 C CA . SER A 1 185 ? 1.772 1.785 13.998 1.00 97.56 185 SER A CA 1
ATOM 1417 C C . SER A 1 185 ? 2.942 1.366 14.893 1.00 97.56 185 SER A C 1
ATOM 1419 O O . SER A 1 185 ? 3.948 2.069 14.992 1.00 97.56 185 SER A O 1
ATOM 1421 N N . SER A 1 186 ? 2.840 0.192 15.520 1.00 96.12 186 SER A N 1
ATOM 1422 C CA . SER A 1 186 ? 3.908 -0.356 16.359 1.00 96.12 186 SER A CA 1
ATOM 1423 C C . SER A 1 186 ? 5.119 -0.796 15.534 1.00 96.12 186 SER A C 1
ATOM 1425 O O . SER A 1 186 ? 6.245 -0.492 15.920 1.00 96.12 186 SER A O 1
ATOM 1427 N N . ALA A 1 187 ? 4.895 -1.434 14.382 1.00 96.19 187 ALA A N 1
ATOM 1428 C CA . ALA A 1 187 ? 5.949 -1.818 13.443 1.00 96.19 187 ALA A CA 1
ATOM 1429 C C . ALA A 1 187 ? 6.687 -0.595 12.875 1.00 96.19 187 ALA A C 1
ATOM 1431 O O . ALA A 1 187 ? 7.915 -0.560 12.867 1.00 96.19 187 ALA A O 1
ATOM 1432 N N . GLU A 1 188 ? 5.952 0.449 12.484 1.00 96.94 188 GLU A N 1
ATOM 1433 C CA . GLU A 1 188 ? 6.550 1.692 11.993 1.00 96.94 188 GLU A CA 1
ATOM 1434 C C . GLU A 1 188 ? 7.380 2.394 13.083 1.00 96.94 188 GLU A C 1
ATOM 1436 O O . GLU A 1 188 ? 8.504 2.822 12.829 1.00 96.94 188 GLU A O 1
ATOM 1441 N N . ARG A 1 189 ? 6.889 2.472 14.330 1.00 96.81 189 ARG A N 1
ATOM 1442 C CA . ARG A 1 189 ? 7.684 3.016 15.452 1.00 96.81 189 ARG A CA 1
ATOM 1443 C C . ARG A 1 189 ? 8.943 2.200 15.745 1.00 96.81 189 ARG A C 1
ATOM 1445 O O . ARG A 1 189 ? 9.935 2.772 16.187 1.00 96.81 189 ARG A O 1
ATOM 1452 N N . ALA A 1 190 ? 8.894 0.890 15.525 1.00 96.06 190 ALA A N 1
ATOM 1453 C CA . ALA A 1 190 ? 10.036 -0.003 15.686 1.00 96.06 190 ALA A CA 1
ATOM 1454 C C . ALA A 1 190 ? 11.002 0.024 14.486 1.00 96.06 190 ALA A C 1
ATOM 1456 O O . ALA A 1 190 ? 12.069 -0.581 14.565 1.00 96.06 190 ALA A O 1
ATOM 1457 N N . GLY A 1 191 ? 10.644 0.695 13.384 1.00 95.50 191 GLY A N 1
ATOM 1458 C CA . GLY A 1 191 ? 11.431 0.709 12.150 1.00 95.50 191 GLY A CA 1
ATOM 1459 C C . GLY A 1 191 ? 11.452 -0.636 11.416 1.00 95.50 191 GLY A C 1
ATOM 1460 O O . GLY A 1 191 ? 12.375 -0.895 10.651 1.00 95.50 191 GLY A O 1
ATOM 1461 N N . THR A 1 192 ? 10.471 -1.509 11.661 1.00 95.62 192 THR A N 1
ATOM 1462 C CA . THR A 1 192 ? 10.377 -2.835 11.021 1.00 95.62 192 THR A CA 1
ATOM 1463 C C . THR A 1 192 ? 9.439 -2.856 9.818 1.00 95.62 192 THR A C 1
ATOM 1465 O O . THR A 1 192 ? 9.347 -3.875 9.132 1.00 95.62 192 THR A O 1
ATOM 1468 N N . LEU A 1 193 ? 8.743 -1.748 9.553 1.00 95.81 193 LEU A N 1
ATOM 1469 C CA . LEU A 1 193 ? 7.870 -1.590 8.401 1.00 95.81 193 LEU A CA 1
ATOM 1470 C C . LEU A 1 193 ? 8.624 -0.915 7.251 1.00 95.81 193 LEU A C 1
ATOM 1472 O O . LEU A 1 193 ? 9.060 0.228 7.372 1.00 95.81 193 LEU A O 1
ATOM 1476 N N . LEU A 1 194 ? 8.781 -1.615 6.127 1.00 93.81 194 LEU A N 1
ATOM 1477 C CA . LEU A 1 194 ? 9.469 -1.059 4.963 1.00 93.81 194 LEU A CA 1
ATOM 1478 C C . LEU A 1 194 ? 8.643 0.075 4.343 1.00 93.81 194 LEU A C 1
ATOM 1480 O O . LEU A 1 194 ? 7.477 -0.130 4.023 1.00 93.81 194 LEU A O 1
ATOM 1484 N N . ASN A 1 195 ? 9.248 1.242 4.105 1.00 93.50 195 ASN A N 1
ATOM 1485 C CA . ASN A 1 195 ? 8.613 2.398 3.447 1.00 93.50 195 ASN A CA 1
ATOM 1486 C C . ASN A 1 195 ? 7.262 2.814 4.057 1.00 93.50 195 ASN A C 1
ATOM 1488 O O . ASN A 1 195 ? 6.412 3.366 3.347 1.00 93.50 195 ASN A O 1
ATOM 1492 N N . GLY A 1 196 ? 7.037 2.508 5.339 1.00 94.88 196 GLY A N 1
ATOM 1493 C CA . GLY A 1 196 ? 5.799 2.828 6.031 1.00 94.88 196 GLY A CA 1
ATOM 1494 C C . GLY A 1 196 ? 5.532 4.328 6.022 1.00 94.88 196 GLY A C 1
ATOM 1495 O O . GLY A 1 196 ? 6.447 5.143 6.138 1.00 94.88 196 GLY A O 1
ATOM 1496 N N . VAL A 1 197 ? 4.264 4.716 5.862 1.00 93.75 197 VAL A N 1
ATOM 1497 C CA . VAL A 1 197 ? 3.920 6.141 5.917 1.00 93.75 197 VAL A CA 1
ATOM 1498 C C . VAL A 1 197 ? 4.203 6.685 7.319 1.00 93.75 197 VAL A C 1
ATOM 1500 O O . VAL A 1 197 ? 3.719 6.149 8.319 1.00 93.75 197 VAL A O 1
ATOM 1503 N N . ASN A 1 198 ? 4.934 7.800 7.394 1.00 91.19 198 ASN A N 1
ATOM 1504 C CA . ASN A 1 198 ? 5.361 8.419 8.655 1.00 91.19 198 ASN A CA 1
ATOM 1505 C C . ASN A 1 198 ? 4.196 8.678 9.630 1.00 91.19 198 ASN A C 1
ATOM 1507 O O . ASN A 1 198 ? 4.358 8.580 10.850 1.00 91.19 198 ASN A O 1
ATOM 1511 N N . ALA A 1 199 ? 3.000 8.964 9.101 1.00 92.62 199 ALA A N 1
ATOM 1512 C CA . ALA A 1 199 ? 1.779 9.182 9.876 1.00 92.62 199 ALA A CA 1
ATOM 1513 C C . ALA A 1 199 ? 1.401 7.995 10.786 1.00 92.62 199 ALA A C 1
ATOM 1515 O O . ALA A 1 199 ? 0.796 8.208 11.838 1.00 92.62 199 ALA A O 1
ATOM 1516 N N . LEU A 1 200 ? 1.804 6.760 10.451 1.00 96.06 200 LEU A N 1
ATOM 1517 C CA . LEU A 1 200 ? 1.572 5.585 11.298 1.00 96.06 200 LEU A CA 1
ATOM 1518 C C . LEU A 1 200 ? 2.216 5.734 12.682 1.00 96.06 200 LEU A C 1
ATOM 1520 O O . LEU A 1 200 ? 1.647 5.248 13.661 1.00 96.06 200 LEU A O 1
ATOM 1524 N N . ARG A 1 201 ? 3.354 6.435 12.808 1.00 95.19 201 ARG A N 1
ATOM 1525 C CA . ARG A 1 201 ? 4.037 6.644 14.103 1.00 95.19 201 ARG A CA 1
ATOM 1526 C C . ARG A 1 201 ? 3.156 7.372 15.112 1.00 95.19 201 ARG A C 1
ATOM 1528 O O . ARG A 1 201 ? 3.227 7.074 16.305 1.00 95.19 201 ARG A O 1
ATOM 1535 N N . GLY A 1 202 ? 2.336 8.301 14.618 1.00 95.19 202 GLY A N 1
ATOM 1536 C CA . GLY A 1 202 ? 1.445 9.146 15.411 1.00 95.19 202 GLY A CA 1
ATOM 1537 C C . GLY A 1 202 ? 0.121 8.488 15.797 1.00 95.19 202 GLY A C 1
ATOM 1538 O O . GLY A 1 202 ? -0.630 9.070 16.575 1.00 95.19 202 GLY A O 1
ATOM 1539 N N . ILE A 1 203 ? -0.181 7.289 15.290 1.00 95.69 203 ILE A N 1
ATOM 1540 C CA . ILE A 1 203 ? -1.393 6.564 15.680 1.00 95.69 203 ILE A CA 1
ATOM 1541 C C . ILE A 1 203 ? -1.239 6.083 17.129 1.00 95.69 203 ILE A C 1
ATOM 1543 O O . ILE A 1 203 ? -0.381 5.256 17.445 1.00 95.69 203 ILE A O 1
ATOM 1547 N N . ALA A 1 204 ? -2.102 6.598 18.002 1.00 93.56 204 ALA A N 1
ATOM 1548 C CA . ALA A 1 204 ? -2.172 6.269 19.424 1.00 93.56 204 ALA A CA 1
ATOM 1549 C C . ALA A 1 204 ? -3.556 5.703 19.786 1.00 93.56 204 ALA A C 1
ATOM 1551 O O . ALA A 1 204 ? -4.186 6.146 20.740 1.00 93.56 204 ALA A O 1
ATOM 1552 N N . LEU A 1 205 ? -4.045 4.756 18.979 1.00 94.44 205 LEU A N 1
ATOM 1553 C CA . LEU A 1 205 ? -5.291 4.044 19.258 1.00 94.44 205 LEU A CA 1
ATOM 1554 C C . LEU A 1 205 ? -5.090 3.051 20.408 1.00 94.44 205 LEU A C 1
ATOM 1556 O O . LEU A 1 205 ? -4.067 2.368 20.488 1.00 94.44 205 LEU A O 1
ATOM 1560 N N . LEU A 1 206 ? -6.098 2.933 21.261 1.00 95.25 206 LEU A N 1
ATOM 1561 C CA . LEU A 1 206 ? -6.264 1.857 22.228 1.00 95.25 206 LEU A CA 1
ATOM 1562 C C . LEU A 1 206 ? -7.350 0.887 21.735 1.00 95.25 206 LEU A C 1
ATOM 1564 O O . LEU A 1 206 ? -8.214 1.279 20.948 1.00 95.25 206 LEU A O 1
ATOM 1568 N N . PRO A 1 207 ? -7.392 -0.367 22.227 1.00 94.38 207 PRO A N 1
ATOM 1569 C CA . PRO A 1 207 ? -8.463 -1.302 21.868 1.00 94.38 207 PRO A CA 1
ATOM 1570 C C . PRO A 1 207 ? -9.877 -0.747 22.117 1.00 94.38 207 PRO A C 1
ATOM 1572 O O . PRO A 1 207 ? -10.794 -1.026 21.351 1.00 94.38 207 PRO A O 1
ATOM 1575 N N . GLY A 1 208 ? -10.044 0.085 23.153 1.00 96.44 208 GLY A N 1
ATOM 1576 C CA . GLY A 1 208 ? -11.313 0.752 23.463 1.00 96.44 208 GLY A CA 1
ATOM 1577 C C . GLY A 1 208 ? -11.751 1.811 22.442 1.00 96.44 208 GLY A C 1
ATOM 1578 O O . GLY A 1 208 ? -12.937 2.128 22.384 1.00 96.44 208 GLY A O 1
ATOM 1579 N N . ASP A 1 209 ? -10.836 2.316 21.609 1.00 97.75 209 ASP A N 1
ATOM 1580 C CA . ASP A 1 209 ? -11.120 3.359 20.614 1.00 97.75 209 ASP A CA 1
ATOM 1581 C C . ASP A 1 209 ? -11.668 2.789 19.297 1.00 97.75 209 ASP A C 1
ATOM 1583 O O . ASP A 1 209 ? -12.223 3.529 18.483 1.00 97.75 209 ASP A O 1
ATOM 1587 N N . ILE A 1 210 ? -11.553 1.473 19.078 1.00 97.69 210 ILE A N 1
ATOM 1588 C CA . ILE A 1 210 ? -11.976 0.827 17.826 1.00 97.69 210 ILE A CA 1
ATOM 1589 C C . ILE A 1 210 ? -13.484 0.994 17.617 1.00 97.69 210 ILE A C 1
ATOM 1591 O O . ILE A 1 210 ? -13.911 1.460 16.564 1.00 97.69 210 ILE A O 1
ATOM 1595 N N . ALA A 1 211 ? -14.300 0.664 18.620 1.00 97.81 211 ALA A N 1
ATOM 1596 C CA . ALA A 1 211 ? -15.756 0.743 18.511 1.00 97.81 211 ALA A CA 1
ATOM 1597 C C . ALA A 1 211 ? -16.278 2.159 18.172 1.00 97.81 211 ALA A C 1
ATOM 1599 O O . ALA A 1 211 ? -17.044 2.281 17.210 1.00 97.81 211 ALA A O 1
ATOM 1600 N N . PRO A 1 212 ? -15.881 3.241 18.880 1.00 98.12 212 PRO A N 1
ATOM 1601 C CA . PRO A 1 212 ? -16.319 4.588 18.518 1.00 98.12 212 PRO A CA 1
ATOM 1602 C C . PRO A 1 212 ? -15.784 5.043 17.152 1.00 98.12 212 PRO A C 1
ATOM 1604 O O . PRO A 1 212 ? -16.514 5.706 16.414 1.00 98.12 212 PRO A O 1
ATOM 1607 N N . LEU A 1 213 ? -14.561 4.658 16.768 1.00 97.50 213 LEU A N 1
ATOM 1608 C CA . LEU A 1 213 ? -14.022 4.980 15.445 1.00 97.50 213 LEU A CA 1
ATOM 1609 C C . LEU A 1 213 ? -14.801 4.276 14.326 1.00 97.50 213 LEU A C 1
ATOM 1611 O O . LEU A 1 213 ? -15.157 4.904 13.331 1.00 97.50 213 LEU A O 1
ATOM 1615 N N . VAL A 1 214 ? -15.137 2.998 14.498 1.00 97.38 214 VAL A N 1
ATOM 1616 C CA . VAL A 1 214 ? -15.960 2.261 13.533 1.00 97.38 214 VAL A CA 1
ATOM 1617 C C . VAL A 1 214 ? -17.373 2.844 13.447 1.00 97.38 214 VAL A C 1
ATOM 1619 O O . VAL A 1 214 ? -17.914 2.955 12.348 1.00 97.38 214 VAL A O 1
ATOM 1622 N N . ALA A 1 215 ? -17.968 3.266 14.566 1.00 97.12 215 ALA A N 1
ATOM 1623 C CA . ALA A 1 215 ? -19.260 3.954 14.553 1.00 97.12 215 ALA A CA 1
ATOM 1624 C C . ALA A 1 215 ? -19.202 5.259 13.740 1.00 97.12 215 ALA A C 1
ATOM 1626 O O . ALA A 1 215 ? -20.104 5.530 12.947 1.00 97.12 215 ALA A O 1
ATOM 1627 N N . PHE A 1 216 ? -18.118 6.029 13.876 1.00 95.94 216 PHE A N 1
ATOM 1628 C CA . PHE A 1 216 ? -17.882 7.209 13.049 1.00 95.94 216 PHE A CA 1
ATOM 1629 C C . PHE A 1 216 ? -17.743 6.852 11.563 1.00 95.94 216 PHE A C 1
ATOM 1631 O O . PHE A 1 216 ? -18.430 7.453 10.743 1.00 95.94 216 PHE A O 1
ATOM 1638 N N . LEU A 1 217 ? -16.939 5.847 11.203 1.00 95.62 217 LEU A N 1
ATOM 1639 C CA . LEU A 1 217 ? -16.791 5.409 9.806 1.00 95.62 217 LEU A CA 1
ATOM 1640 C C . LEU A 1 217 ? -18.130 4.963 9.197 1.00 95.62 217 LEU A C 1
ATOM 1642 O O . LEU A 1 217 ? -18.438 5.321 8.066 1.00 95.62 217 LEU A O 1
ATOM 1646 N N . LYS A 1 218 ? -18.965 4.250 9.962 1.00 94.88 218 LYS A N 1
ATOM 1647 C CA . LYS A 1 218 ? -20.321 3.851 9.542 1.00 94.88 218 LYS A CA 1
ATOM 1648 C C . LYS A 1 218 ? -21.257 5.051 9.340 1.00 94.88 218 LYS A C 1
ATOM 1650 O O . LYS A 1 218 ? -22.166 4.971 8.524 1.00 94.88 218 LYS A O 1
ATOM 1655 N N . SER A 1 219 ? -21.026 6.172 10.027 1.00 93.88 219 SER A N 1
ATOM 1656 C CA . SER A 1 219 ? -21.782 7.415 9.798 1.00 93.88 219 SER A CA 1
ATOM 1657 C C . SER A 1 219 ? -21.396 8.162 8.514 1.00 93.88 219 SER A C 1
ATOM 1659 O O . SER A 1 219 ? -22.045 9.146 8.175 1.00 93.88 219 SER A O 1
ATOM 1661 N N . LEU A 1 220 ? -20.350 7.713 7.804 1.00 93.31 220 LEU A N 1
ATOM 1662 C CA . LEU A 1 220 ? -19.932 8.265 6.509 1.00 93.31 220 LEU A CA 1
ATOM 1663 C C . LEU A 1 220 ? -20.589 7.564 5.311 1.00 93.31 220 LEU A C 1
ATOM 1665 O O . LEU A 1 220 ? -20.253 7.893 4.172 1.00 93.31 220 LEU A O 1
ATOM 1669 N N . ASN A 1 221 ? -21.464 6.585 5.552 1.00 91.00 221 ASN A N 1
ATOM 1670 C CA . ASN A 1 221 ? -22.246 5.965 4.490 1.00 91.00 221 ASN A CA 1
ATOM 1671 C C . ASN A 1 221 ? -23.425 6.865 4.114 1.00 91.00 221 ASN A C 1
ATOM 1673 O O . ASN A 1 221 ? -24.050 7.480 4.981 1.00 91.00 221 ASN A O 1
ATOM 1677 N N . GLU A 1 222 ? -23.736 6.908 2.830 1.00 83.62 222 GLU A N 1
ATOM 1678 C CA . GLU A 1 222 ? -24.936 7.529 2.302 1.00 83.62 222 GLU A CA 1
ATOM 1679 C C . GLU A 1 222 ? -26.132 6.574 2.420 1.00 83.62 222 GLU A C 1
ATOM 1681 O O . GLU A 1 222 ? -26.013 5.353 2.290 1.00 83.62 222 GLU A O 1
ATOM 1686 N N . ASP A 1 223 ? -27.312 7.146 2.666 1.00 77.25 223 ASP A N 1
ATOM 1687 C CA . ASP A 1 223 ? -28.570 6.408 2.617 1.00 77.25 223 ASP A CA 1
ATOM 1688 C C . ASP A 1 223 ? -29.002 6.283 1.151 1.00 77.25 223 ASP A C 1
ATOM 1690 O O . ASP A 1 223 ? -29.628 7.184 0.589 1.00 77.25 223 ASP A O 1
ATOM 1694 N N . TYR A 1 224 ? -28.665 5.163 0.516 1.00 68.38 224 TYR A N 1
ATOM 1695 C CA . TYR A 1 224 ? -29.187 4.825 -0.806 1.00 68.38 224 TYR A CA 1
ATOM 1696 C C . TYR A 1 224 ? -30.662 4.396 -0.669 1.00 68.38 224 TYR A C 1
ATOM 1698 O O . TYR A 1 224 ? -30.941 3.296 -0.184 1.00 68.38 224 TYR A O 1
ATOM 1706 N N . GLN A 1 225 ? -31.602 5.268 -1.056 1.00 51.53 225 GLN A N 1
ATOM 1707 C CA . GLN A 1 225 ? -33.037 4.957 -1.196 1.00 51.53 225 GLN A CA 1
ATOM 1708 C C . GLN A 1 225 ? -33.442 4.803 -2.660 1.00 51.53 225 GLN A C 1
ATOM 1710 O O . GLN A 1 225 ? -32.941 5.588 -3.497 1.00 51.53 225 GLN A O 1
#

Sequence (225 aa):
MQDRLQFLPRDQSWPRVKLGIASPATPPPNFTDFKLHNTGVAQREFDDPAVGTGHAAGSFALFVPSIPTLATRTANDLPATELHPGASERFRSIPTAGTTLTDLAVWSIFLNPDMSNPQAKIRAILCEEHLPVACSTVNDSDLLNEAIARFKTPGLRDLSHSKPYMHNGQFDTLEDAVGFYLGSSSAERAGTLLNGVNALRGIALLPGDIAPLVAFLKSLNEDYQ

Foldseek 3Di:
DDDDDDDDDDDDDDPDPPPDDDDPPDDPDQQFPQFWFALCPQVCQQQDCVLDPQHHQCSVVVCLVVQDFPVGDDLLCADADPVRNNRVCQCVARRHPPDSRTPQACLNVEPDPRNPVCNVVLLVRLCVLVPPDDSVPDDSRNSSQLSGRIHGTDHLAQVVVDALDDPVRPRRDQLVVVVSLVVSLVCVCVVNRRSGRPVSVVDPDDNVVSVVVSVVSVVRYDDDD

Radius of gyration: 23.6 Å; chains: 1; bounding box: 52×53×94 Å

pLDDT: mean 87.53, std 18.05, range [31.22, 98.12]